Protein AF-A0A7R9DKE4-F1 (afdb_monomer_lite)

Organism: Timema cristinae (NCBI:txid61476)

pLDDT: mean 81.02, std 15.65, range [32.28, 96.5]

Structure (mmCIF, N/CA/C/O backbone):
data_AF-A0A7R9DKE4-F1
#
_entry.id   AF-A0A7R9DKE4-F1
#
loop_
_atom_site.group_PDB
_atom_site.id
_atom_site.type_symbol
_atom_site.label_atom_id
_atom_site.label_alt_id
_atom_site.label_comp_id
_atom_site.label_asym_id
_atom_site.label_entity_id
_atom_site.label_seq_id
_atom_site.pdbx_PDB_ins_code
_atom_site.Cartn_x
_atom_site.Cartn_y
_atom_site.Cartn_z
_atom_site.occupancy
_atom_site.B_iso_or_equiv
_atom_site.auth_seq_id
_atom_site.auth_comp_id
_atom_site.auth_asym_id
_atom_site.auth_atom_id
_atom_site.pdbx_PDB_model_num
ATOM 1 N N . ALA A 1 1 ? -11.559 45.127 4.963 1.00 37.34 1 ALA A N 1
ATOM 2 C CA . ALA A 1 1 ? -12.436 44.258 5.782 1.00 37.34 1 ALA A CA 1
ATOM 3 C C . ALA A 1 1 ? -13.064 43.238 4.840 1.00 37.34 1 ALA A C 1
ATOM 5 O O . ALA A 1 1 ? -13.582 43.665 3.827 1.00 37.34 1 ALA A O 1
ATOM 6 N N . ARG A 1 2 ? -13.005 41.917 4.994 1.00 40.34 2 ARG A N 1
ATOM 7 C CA . ARG A 1 2 ? -12.633 40.996 6.075 1.00 40.34 2 ARG A CA 1
ATOM 8 C C . ARG A 1 2 ? -12.041 39.766 5.368 1.00 40.34 2 ARG A C 1
ATOM 10 O O . ARG A 1 2 ? -12.732 39.165 4.554 1.00 40.34 2 ARG A O 1
ATOM 17 N N . GLY A 1 3 ? -10.788 39.423 5.655 1.00 33.31 3 GLY A N 1
ATOM 18 C CA . GLY A 1 3 ? -10.219 38.123 5.298 1.00 33.31 3 GLY A CA 1
ATOM 19 C C . GLY A 1 3 ? -10.681 37.097 6.327 1.00 33.31 3 GLY A C 1
ATOM 20 O O . GLY A 1 3 ? -10.452 37.289 7.520 1.00 33.31 3 GLY A O 1
ATOM 21 N N . GLY A 1 4 ? -11.393 36.065 5.878 1.00 34.75 4 GLY A N 1
ATOM 22 C CA . GLY A 1 4 ? -11.801 34.939 6.712 1.00 34.75 4 GLY A CA 1
ATOM 23 C C . GLY A 1 4 ? -10.592 34.061 7.001 1.00 34.75 4 GLY A C 1
ATOM 24 O O . GLY A 1 4 ? -10.063 33.424 6.095 1.00 34.75 4 GLY A O 1
ATOM 25 N N . GLY A 1 5 ? -10.138 34.077 8.253 1.00 32.28 5 GLY A N 1
ATOM 26 C CA . GLY A 1 5 ? -9.054 33.231 8.728 1.00 32.28 5 GLY A CA 1
ATOM 27 C C . GLY A 1 5 ? -9.451 31.760 8.668 1.00 32.28 5 GLY A C 1
ATOM 28 O O . GLY A 1 5 ? -10.379 31.335 9.356 1.00 32.28 5 GLY A O 1
ATOM 29 N N . GLY A 1 6 ? -8.726 30.993 7.856 1.00 37.31 6 GLY A N 1
ATOM 30 C CA . GLY A 1 6 ? -8.655 29.546 7.990 1.00 37.31 6 GLY A CA 1
ATOM 31 C C . GLY A 1 6 ? -7.921 29.225 9.285 1.00 37.31 6 GLY A C 1
ATOM 32 O O . GLY A 1 6 ? -6.704 29.379 9.367 1.00 37.31 6 GLY A O 1
ATOM 33 N N . GLY A 1 7 ? -8.676 28.849 10.314 1.00 34.25 7 GLY A N 1
ATOM 34 C CA . GLY A 1 7 ? -8.105 28.263 11.518 1.00 34.25 7 GLY A CA 1
ATOM 35 C C . GLY A 1 7 ? -7.472 26.906 11.186 1.00 34.25 7 GLY A C 1
ATOM 36 O O . GLY A 1 7 ? -8.008 26.182 10.342 1.00 34.25 7 GLY A O 1
ATOM 37 N N . PRO A 1 8 ? -6.338 26.551 11.811 1.00 42.94 8 PRO A N 1
ATOM 38 C CA . PRO A 1 8 ? -5.738 25.235 11.639 1.00 42.94 8 PRO A CA 1
ATOM 39 C C . PRO A 1 8 ? -6.691 24.143 12.162 1.00 42.94 8 PRO A C 1
ATOM 41 O O . PRO A 1 8 ? -7.466 24.403 13.089 1.00 42.94 8 PRO A O 1
ATOM 44 N N . PRO A 1 9 ? -6.657 22.922 11.592 1.00 47.38 9 PRO A N 1
ATOM 45 C CA . PRO A 1 9 ? -7.431 21.801 12.113 1.00 47.38 9 PRO A CA 1
ATOM 46 C C . PRO A 1 9 ? -7.023 21.520 13.570 1.00 47.38 9 PRO A C 1
ATOM 48 O O . PRO A 1 9 ? -5.853 21.701 13.917 1.00 47.38 9 PRO A O 1
ATOM 51 N N . PRO A 1 10 ? -7.958 21.097 14.439 1.00 42.50 10 PRO A N 1
ATOM 52 C CA . PRO A 1 10 ? -7.662 20.852 15.842 1.00 42.50 10 PRO A CA 1
ATOM 53 C C . PRO A 1 10 ? -6.619 19.741 15.975 1.00 42.50 10 PRO A C 1
ATOM 55 O O . PRO A 1 10 ? -6.876 18.566 15.712 1.00 42.50 10 PRO A O 1
ATOM 58 N N . SER A 1 11 ? -5.425 20.142 16.396 1.00 44.56 11 SER A N 1
ATOM 59 C CA . SER A 1 11 ? -4.321 19.269 16.752 1.00 44.56 11 SER A CA 1
ATOM 60 C C . SER A 1 11 ? -4.720 18.331 17.895 1.00 44.56 11 SER A C 1
ATOM 62 O O . SER A 1 11 ? -4.994 18.770 19.009 1.00 44.56 11 SER A O 1
ATOM 64 N N . GLY A 1 12 ? -4.689 17.027 17.624 1.00 40.53 12 GLY A N 1
ATOM 65 C CA . GLY A 1 12 ? -4.145 16.038 18.558 1.00 40.53 12 GLY A CA 1
ATOM 66 C C . GLY A 1 12 ? -4.907 15.740 19.849 1.00 40.53 12 GLY A C 1
ATOM 67 O O . GLY A 1 12 ? -4.266 15.341 20.820 1.00 40.53 12 GLY A O 1
ATOM 68 N N . ASN A 1 13 ? -6.236 15.853 19.893 1.00 40.16 13 ASN A N 1
ATOM 69 C CA . ASN A 1 13 ? -6.973 15.234 20.995 1.00 40.16 13 ASN A CA 1
ATOM 70 C C . ASN A 1 13 ? -7.094 13.732 20.694 1.00 40.16 13 ASN A C 1
ATOM 72 O O . ASN A 1 13 ? -7.906 13.331 19.861 1.00 40.16 13 ASN A O 1
ATOM 76 N N . SER A 1 14 ? -6.246 12.901 21.315 1.00 50.88 14 SER A N 1
ATOM 77 C CA . SER A 1 14 ? -6.412 11.445 21.239 1.00 50.88 14 SER A CA 1
ATOM 78 C C . SER A 1 14 ? -7.850 11.133 21.648 1.00 50.88 14 SER A C 1
ATOM 80 O O . SER A 1 14 ? -8.253 11.557 22.731 1.00 50.88 14 SER A O 1
ATOM 82 N N . PRO A 1 15 ? -8.647 10.430 20.825 1.00 55.78 15 PRO A N 1
ATOM 83 C CA . PRO A 1 15 ? -10.063 10.239 21.123 1.00 55.78 15 PRO A CA 1
ATOM 84 C C . PRO A 1 15 ? -10.235 9.553 22.488 1.00 55.78 15 PRO A C 1
ATOM 86 O O . PRO A 1 15 ? -11.190 9.816 23.207 1.00 55.78 15 PRO A O 1
ATOM 8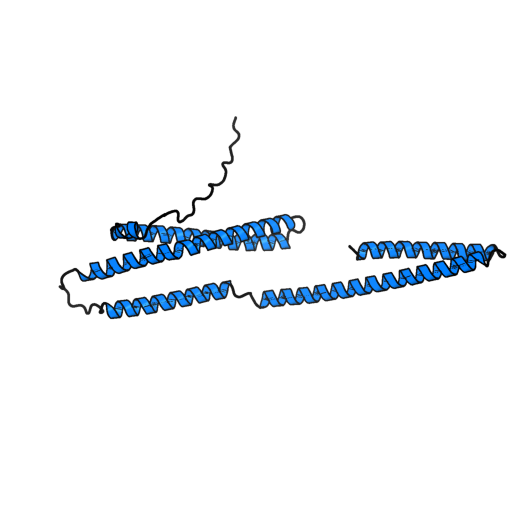9 N N . TRP A 1 16 ? -9.249 8.750 22.893 1.00 59.44 16 TRP A N 1
ATOM 90 C CA . TRP A 1 16 ? -9.162 8.046 24.171 1.00 59.44 16 TRP A CA 1
ATOM 91 C C . TRP A 1 16 ? -8.550 8.863 25.315 1.00 59.44 16 TRP A C 1
ATOM 93 O O . TRP A 1 16 ? -7.986 8.258 26.217 1.00 59.44 16 TRP A O 1
ATOM 103 N N . ASN A 1 17 ? -8.647 10.199 25.317 1.00 54.34 17 ASN A N 1
ATOM 104 C CA . ASN A 1 17 ? -8.129 11.079 26.387 1.00 54.34 17 ASN A CA 1
ATOM 105 C C . ASN A 1 17 ? -8.853 10.932 27.747 1.00 54.34 17 ASN A C 1
ATOM 107 O O . ASN A 1 17 ? -8.931 11.855 28.553 1.00 54.34 17 ASN A O 1
ATOM 111 N N . LEU A 1 18 ? -9.378 9.745 28.015 1.00 59.03 18 LEU A N 1
ATOM 112 C CA . LEU A 1 18 ? -9.679 9.255 29.337 1.00 59.03 18 LEU A CA 1
ATOM 113 C C . LEU A 1 18 ? -8.371 8.655 29.861 1.00 59.03 18 LEU A C 1
ATOM 115 O O . LEU A 1 18 ? -8.109 7.469 29.666 1.00 59.03 18 LEU A O 1
ATOM 119 N N . ASN A 1 19 ? -7.545 9.465 30.526 1.00 56.59 19 ASN 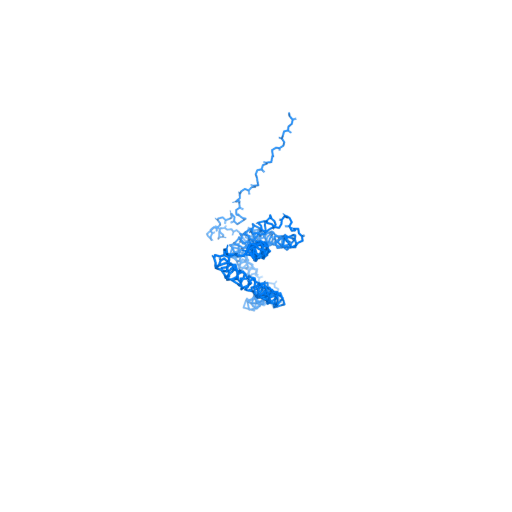A N 1
ATOM 120 C CA . ASN A 1 19 ? -6.485 8.970 31.414 1.00 56.59 19 ASN A CA 1
ATOM 121 C C . ASN A 1 19 ? -7.130 8.305 32.646 1.00 56.59 19 ASN A C 1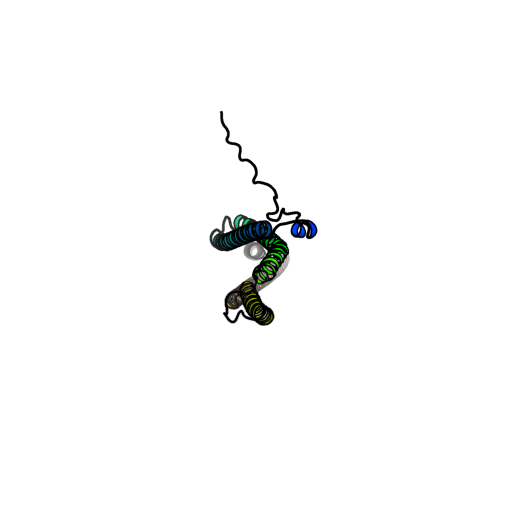
ATOM 123 O O . ASN A 1 19 ? -6.885 8.705 33.775 1.00 56.59 19 ASN A O 1
ATOM 127 N N . MET A 1 20 ? -8.016 7.340 32.407 1.00 62.00 20 MET A N 1
ATOM 128 C CA . MET A 1 20 ? -8.796 6.642 33.412 1.00 62.00 20 MET A CA 1
ATOM 129 C C . MET A 1 20 ? -7.937 5.529 33.986 1.00 62.00 20 MET A C 1
ATOM 131 O O . MET A 1 20 ? -7.593 4.566 33.294 1.00 62.00 20 MET A O 1
ATOM 135 N N . SER A 1 21 ? -7.579 5.668 35.256 1.00 65.44 21 SER A N 1
ATOM 136 C CA . SER A 1 21 ? -6.915 4.595 35.987 1.00 65.44 21 SER A CA 1
ATOM 137 C C . SER A 1 21 ? -7.928 3.509 36.353 1.00 65.44 21 SER A C 1
ATOM 139 O O . SER A 1 21 ? -9.088 3.794 36.649 1.00 65.44 21 SER A O 1
ATOM 141 N N . ALA A 1 22 ? -7.482 2.252 36.427 1.00 63.25 22 ALA A N 1
ATOM 142 C CA . ALA A 1 22 ? -8.300 1.156 36.951 1.00 63.25 22 ALA A CA 1
ATOM 143 C C . ALA A 1 22 ? -8.861 1.462 38.359 1.00 63.25 22 ALA A C 1
ATOM 145 O O . ALA A 1 22 ? -9.935 0.982 38.708 1.00 63.25 22 ALA A O 1
ATOM 146 N N . GLY A 1 23 ? -8.165 2.299 39.142 1.00 66.38 23 GLY A N 1
ATOM 147 C CA . GLY A 1 23 ? -8.631 2.779 40.446 1.00 66.38 23 GLY A CA 1
ATOM 148 C C . GLY A 1 23 ? -9.805 3.765 40.380 1.00 66.38 23 GLY A C 1
ATOM 149 O O . GLY A 1 23 ? -10.673 3.718 41.245 1.00 66.38 23 GLY A O 1
ATOM 150 N N . GLU A 1 24 ? -9.884 4.611 39.350 1.00 77.44 24 GLU A N 1
ATOM 151 C CA . GLU A 1 24 ? -11.014 5.539 39.162 1.00 77.44 24 GLU A CA 1
ATOM 152 C C . GLU A 1 24 ? -12.273 4.789 38.717 1.00 77.44 24 GLU A C 1
ATOM 154 O O . GLU A 1 24 ? -13.370 5.076 39.188 1.00 77.44 24 GLU A O 1
ATOM 159 N N . LEU A 1 25 ? -12.105 3.745 37.899 1.00 77.94 25 LEU A N 1
ATOM 160 C CA . LEU A 1 25 ? -13.199 2.866 37.479 1.00 77.94 25 LEU A CA 1
ATOM 161 C C . LEU A 1 25 ? -13.867 2.129 38.648 1.00 77.94 25 LEU A C 1
ATOM 163 O O . LEU A 1 25 ? -15.065 1.863 38.591 1.00 77.94 25 LEU A O 1
ATOM 167 N N . LEU A 1 26 ? -13.123 1.811 39.712 1.00 72.50 26 LEU A N 1
ATOM 168 C CA . LEU A 1 26 ? -13.669 1.172 40.916 1.00 72.50 26 LEU A CA 1
ATOM 169 C C . LEU A 1 26 ? -14.510 2.127 41.775 1.00 72.50 26 LEU A C 1
ATOM 171 O O . LEU A 1 26 ? -15.363 1.662 42.529 1.00 72.50 26 LEU A O 1
ATOM 175 N N . GLY A 1 27 ? -14.277 3.439 41.669 1.00 76.75 27 GLY A N 1
ATOM 176 C CA . GLY A 1 27 ? -15.053 4.465 42.368 1.00 76.75 27 GLY A CA 1
ATOM 177 C C . GLY A 1 27 ? -16.387 4.799 41.695 1.00 76.75 27 GLY A C 1
ATOM 178 O O . GLY A 1 27 ? -17.233 5.435 42.322 1.00 76.75 27 GLY A O 1
ATOM 179 N N . HIS A 1 28 ? -16.588 4.367 40.447 1.00 83.56 28 HIS A N 1
ATOM 180 C CA . HIS A 1 28 ? -17.799 4.648 39.686 1.00 83.56 28 HIS A CA 1
ATOM 181 C C . HIS A 1 28 ? -18.976 3.755 40.076 1.00 83.56 28 HIS A C 1
ATOM 183 O O . HIS A 1 28 ? -18.845 2.552 40.321 1.00 83.56 28 HIS A O 1
ATOM 189 N N . THR A 1 29 ? -20.172 4.338 40.063 1.00 86.38 29 THR A N 1
ATOM 190 C CA . THR A 1 29 ? -21.409 3.571 40.223 1.00 86.38 29 THR A CA 1
ATOM 191 C C . THR A 1 29 ? -21.687 2.712 38.985 1.00 86.38 29 THR A C 1
ATOM 193 O O . THR A 1 29 ? -21.192 2.967 37.887 1.00 86.38 29 THR A O 1
ATOM 196 N N . HIS A 1 30 ? -22.531 1.685 39.133 1.00 86.50 30 HIS A N 1
ATOM 197 C CA . HIS A 1 30 ? -22.921 0.840 37.999 1.00 86.50 30 HIS A CA 1
ATOM 198 C C . HIS A 1 30 ? -23.545 1.650 36.848 1.00 86.50 30 HIS A C 1
ATOM 200 O O . HIS A 1 30 ? -23.265 1.376 35.685 1.00 86.50 30 HIS A O 1
ATOM 206 N N . GLU A 1 31 ? -24.349 2.665 37.166 1.00 89.50 31 GLU A N 1
ATOM 207 C CA . GLU A 1 31 ? -24.983 3.537 36.172 1.00 89.50 31 GLU A CA 1
ATOM 208 C C . GLU A 1 31 ? -23.952 4.415 35.448 1.00 89.50 31 GLU A C 1
ATOM 210 O O . GLU A 1 31 ? -23.987 4.524 34.222 1.00 89.50 31 GLU A O 1
ATOM 215 N N . GLU A 1 32 ? -22.975 4.964 36.175 1.00 89.88 32 GLU A N 1
ATOM 216 C CA . GLU A 1 32 ? -21.859 5.718 35.590 1.00 89.88 32 GLU A CA 1
ATOM 217 C C . GLU A 1 32 ? -21.009 4.849 34.657 1.00 89.88 32 GLU A C 1
ATOM 219 O O . GLU A 1 32 ? -20.668 5.280 33.555 1.00 89.88 32 GLU A O 1
ATOM 224 N N . LEU A 1 33 ? -20.731 3.598 35.041 1.00 91.06 33 LEU A N 1
ATOM 225 C CA . LEU A 1 33 ? -20.011 2.643 34.195 1.00 91.06 33 LEU A CA 1
ATOM 226 C C . LEU A 1 33 ? -20.790 2.300 32.916 1.00 91.06 33 LEU A C 1
ATOM 228 O O . LEU A 1 33 ? -20.187 2.159 31.851 1.00 91.06 33 LEU A O 1
ATOM 232 N N . VAL A 1 34 ? -22.122 2.201 32.981 1.00 90.75 34 VAL A N 1
ATOM 233 C CA . VAL A 1 34 ? -22.969 1.997 31.792 1.00 90.75 34 VAL A CA 1
ATOM 234 C C . VAL A 1 34 ? -22.897 3.204 30.856 1.00 90.75 34 VAL A C 1
ATOM 236 O O . VAL A 1 34 ? -22.720 3.032 29.648 1.00 90.75 34 VAL A O 1
ATOM 239 N N . LEU A 1 35 ? -22.993 4.426 31.387 1.00 91.50 35 LEU A N 1
ATOM 240 C CA . LEU A 1 35 ? -22.871 5.649 30.587 1.00 91.50 35 LEU A CA 1
ATOM 241 C C . LEU A 1 35 ? -21.481 5.769 29.950 1.00 91.50 35 LEU A C 1
ATOM 243 O O . LEU A 1 35 ? -21.371 6.076 28.758 1.00 91.50 35 LEU A O 1
ATOM 247 N N . LEU A 1 36 ? -20.432 5.447 30.708 1.00 89.69 36 LEU A N 1
ATOM 248 C CA . LEU A 1 36 ? -19.063 5.393 30.212 1.00 89.69 36 LEU A CA 1
ATOM 249 C C . LEU A 1 36 ? -18.919 4.360 29.086 1.00 89.69 36 LEU A C 1
ATOM 251 O O . LEU A 1 36 ? -18.355 4.668 28.037 1.00 89.69 36 LEU A O 1
ATOM 255 N N . LEU A 1 37 ? -19.486 3.160 29.245 1.00 91.50 37 LEU A N 1
ATOM 256 C CA . LEU A 1 37 ? -19.479 2.124 28.211 1.00 91.50 37 LEU A CA 1
ATOM 257 C C . LEU A 1 37 ? -20.179 2.586 26.926 1.00 91.50 37 LEU A C 1
ATOM 259 O O . LEU A 1 37 ? -19.677 2.344 25.827 1.00 91.50 37 LEU A O 1
ATOM 263 N N . ILE A 1 38 ? -21.321 3.269 27.044 1.00 91.75 38 ILE A N 1
ATOM 264 C CA . ILE A 1 38 ? -22.034 3.845 25.896 1.00 91.75 38 ILE A CA 1
ATOM 265 C C . ILE A 1 38 ? -21.148 4.870 25.182 1.00 91.75 38 ILE A C 1
ATOM 267 O O . ILE A 1 38 ? -21.034 4.839 23.953 1.00 91.75 38 ILE A O 1
ATOM 271 N N . GLN A 1 39 ? -20.492 5.756 25.934 1.00 90.62 39 GLN A N 1
ATOM 272 C CA . GLN A 1 39 ? -19.593 6.761 25.375 1.00 90.62 39 GLN A CA 1
ATOM 273 C C . GLN A 1 39 ? -18.399 6.123 24.657 1.00 90.62 39 GLN A C 1
ATOM 275 O O . GLN A 1 39 ? -18.124 6.478 23.509 1.00 90.62 39 GLN A O 1
ATOM 280 N N . LEU A 1 40 ? -17.750 5.138 25.279 1.00 89.88 40 LEU A N 1
ATOM 281 C CA . LEU A 1 40 ? -16.627 4.401 24.699 1.00 89.88 40 LEU A CA 1
ATOM 282 C C . LEU A 1 40 ? -17.029 3.656 23.419 1.00 89.88 40 LEU A C 1
ATOM 284 O O . LEU A 1 40 ? -16.315 3.716 22.419 1.00 89.88 40 LEU A O 1
ATOM 288 N N . ARG A 1 41 ? -18.201 3.006 23.398 1.00 91.25 41 ARG A N 1
ATOM 289 C CA . ARG A 1 41 ? -18.725 2.336 22.195 1.00 91.25 41 ARG A CA 1
ATOM 290 C C . ARG A 1 41 ? -19.044 3.327 21.078 1.00 91.25 41 ARG A C 1
ATOM 292 O O . ARG A 1 41 ? -18.715 3.064 19.924 1.00 91.25 41 ARG A O 1
ATOM 299 N N . ARG A 1 42 ? -19.639 4.482 21.401 1.00 90.50 42 ARG A N 1
ATOM 300 C CA . ARG A 1 42 ? -19.912 5.545 20.419 1.00 90.50 42 ARG A CA 1
ATOM 301 C C . ARG A 1 42 ? -18.621 6.079 19.807 1.00 90.50 42 ARG A C 1
ATOM 303 O O . ARG A 1 42 ? -18.551 6.286 18.599 1.00 90.50 42 ARG A O 1
ATOM 310 N N . GLN A 1 43 ? -17.602 6.275 20.632 1.00 88.62 43 GLN A N 1
ATOM 311 C CA . GLN A 1 43 ? -16.295 6.732 20.190 1.00 88.62 43 GLN A CA 1
ATOM 312 C C . GLN A 1 43 ? -15.586 5.681 19.324 1.00 88.62 43 GLN A C 1
ATOM 314 O O . GLN A 1 43 ? -15.089 6.017 18.253 1.00 88.62 43 GLN A O 1
ATOM 319 N N . SER A 1 44 ? -15.610 4.411 19.737 1.00 89.81 44 SER A N 1
ATOM 320 C CA . SER A 1 44 ? -15.098 3.276 18.959 1.00 89.81 44 SER A CA 1
ATOM 321 C C . SER A 1 44 ? -15.743 3.212 17.569 1.00 89.81 44 SER A C 1
ATOM 323 O O . SER A 1 44 ? -15.038 3.168 16.564 1.00 89.81 44 SER A O 1
ATOM 325 N N . ALA A 1 45 ? -17.074 3.331 17.497 1.00 90.06 45 ALA A N 1
ATOM 326 C CA . ALA A 1 45 ? -17.803 3.385 16.232 1.00 90.06 45 ALA A CA 1
ATOM 327 C C . ALA A 1 45 ? -17.438 4.618 15.384 1.00 90.06 45 ALA A C 1
ATOM 329 O O . ALA A 1 45 ? -17.409 4.531 14.159 1.00 90.06 45 ALA A O 1
ATOM 330 N N . GLY A 1 46 ? -17.152 5.761 16.016 1.00 91.88 46 GLY A N 1
ATOM 331 C CA . GLY A 1 46 ? -16.661 6.958 15.331 1.00 91.88 46 GLY A CA 1
ATOM 332 C C . GLY A 1 46 ? -15.313 6.729 14.644 1.00 91.88 46 GLY A C 1
ATOM 333 O O . GLY A 1 46 ? -15.160 7.086 13.479 1.00 91.88 46 GLY A O 1
ATOM 334 N N . VAL A 1 47 ? -14.371 6.075 15.332 1.00 90.44 47 VAL A N 1
ATOM 335 C CA . VAL A 1 47 ? -13.061 5.721 14.759 1.00 90.44 47 VAL A CA 1
ATOM 336 C C . VAL A 1 47 ? -13.216 4.707 13.620 1.00 90.44 47 VAL A C 1
ATOM 338 O O . VAL A 1 47 ? -12.632 4.913 12.561 1.00 90.44 47 VAL A O 1
ATOM 341 N N . CYS A 1 48 ? -14.061 3.677 13.771 1.00 90.44 48 CYS A N 1
ATOM 342 C CA . CYS A 1 48 ? -14.339 2.726 12.684 1.00 90.44 48 CYS A CA 1
ATOM 343 C C . CYS A 1 48 ? -14.872 3.420 11.426 1.00 90.44 48 CYS A C 1
ATOM 345 O O . CYS A 1 48 ? -14.387 3.154 10.331 1.00 90.44 48 CYS A O 1
ATOM 347 N N . LYS A 1 49 ? -15.825 4.348 11.574 1.00 92.88 49 LYS A N 1
ATOM 348 C CA . LYS A 1 49 ? -16.357 5.117 10.439 1.00 92.88 49 LYS A CA 1
ATOM 349 C C . LYS A 1 49 ? -15.280 5.960 9.759 1.00 92.88 49 LYS A C 1
ATOM 351 O O . LYS A 1 49 ? -15.245 6.025 8.536 1.00 92.88 49 LYS A O 1
ATOM 356 N N . ALA A 1 50 ? -14.393 6.589 10.532 1.00 92.81 50 ALA A N 1
ATOM 357 C CA . ALA A 1 50 ? -13.274 7.346 9.974 1.00 92.81 50 ALA A CA 1
ATOM 358 C C . ALA A 1 50 ? -12.303 6.441 9.192 1.00 92.81 50 ALA A C 1
ATOM 360 O O . ALA A 1 50 ? -11.866 6.813 8.106 1.00 92.81 50 ALA A O 1
ATOM 361 N N . MET A 1 51 ? -12.020 5.234 9.697 1.00 92.19 51 MET A N 1
ATOM 362 C CA . MET A 1 51 ? -11.218 4.236 8.978 1.00 92.19 51 MET A CA 1
ATOM 363 C C . MET A 1 51 ? -11.890 3.804 7.669 1.00 92.19 51 MET A C 1
ATOM 365 O O . MET A 1 51 ? -11.238 3.776 6.630 1.00 92.19 51 MET A O 1
ATOM 369 N N . GLU A 1 52 ? -13.194 3.512 7.692 1.00 90.94 52 GLU A N 1
ATOM 370 C CA . GLU A 1 52 ? -13.970 3.163 6.492 1.00 90.94 52 GLU A CA 1
ATOM 371 C C . GLU A 1 52 ? -13.922 4.278 5.439 1.00 90.94 52 GLU A C 1
ATOM 373 O O . GLU A 1 52 ? -13.658 4.007 4.269 1.00 90.94 52 GLU A O 1
ATOM 378 N N . MET A 1 53 ? -14.101 5.537 5.852 1.00 92.69 53 MET A N 1
ATOM 379 C CA . MET A 1 53 ? -13.963 6.692 4.959 1.00 92.69 53 MET A CA 1
ATOM 380 C C . MET A 1 53 ? -12.553 6.794 4.370 1.00 92.69 53 MET A C 1
ATOM 382 O O . MET A 1 53 ? -12.406 7.016 3.171 1.00 92.69 53 MET A O 1
ATOM 386 N N . CYS A 1 54 ? -11.520 6.575 5.186 1.00 94.19 54 CYS A N 1
ATOM 387 C CA . CYS A 1 54 ? -10.134 6.607 4.732 1.00 94.19 54 CYS A CA 1
ATOM 388 C C . CYS A 1 54 ? -9.841 5.505 3.698 1.00 94.19 54 CYS A C 1
ATOM 390 O O . CYS A 1 54 ? -9.206 5.779 2.682 1.00 94.19 54 CYS A O 1
ATOM 392 N N . HIS A 1 55 ? -10.364 4.288 3.885 1.00 91.50 55 HIS A N 1
ATOM 393 C CA . HIS A 1 55 ? -10.257 3.222 2.883 1.00 91.50 55 HIS A CA 1
ATOM 394 C C . HIS A 1 55 ? -10.896 3.616 1.545 1.00 91.50 55 HIS A C 1
ATOM 396 O O . HIS A 1 55 ? -10.265 3.460 0.499 1.00 91.50 55 HIS A O 1
ATOM 402 N N . VAL A 1 56 ? -12.108 4.183 1.572 1.00 92.62 56 VAL A N 1
ATOM 403 C CA . VAL A 1 56 ? -12.794 4.657 0.358 1.00 92.62 56 VAL A CA 1
ATOM 404 C C . VAL A 1 56 ? -11.988 5.761 -0.337 1.00 92.62 56 VAL A C 1
ATOM 406 O O . VAL A 1 56 ? -11.855 5.761 -1.562 1.00 92.62 56 VAL A O 1
ATOM 409 N N . GLU A 1 57 ? -11.400 6.688 0.422 1.00 93.06 57 GLU A N 1
ATOM 410 C CA . GLU A 1 57 ? -10.543 7.741 -0.129 1.00 93.06 57 GLU A CA 1
ATOM 411 C C . GLU A 1 57 ? -9.246 7.193 -0.741 1.00 93.06 57 GLU A C 1
ATOM 413 O O . GLU A 1 57 ? -8.832 7.668 -1.802 1.00 93.06 57 GLU A O 1
ATOM 418 N N . ILE A 1 58 ? -8.623 6.183 -0.124 1.00 92.25 58 ILE A N 1
ATOM 419 C CA . ILE A 1 58 ? -7.440 5.498 -0.668 1.00 92.25 58 ILE A CA 1
ATOM 420 C C . ILE A 1 58 ? -7.779 4.843 -2.007 1.00 92.25 58 ILE A C 1
ATOM 422 O O . ILE A 1 58 ? -7.035 5.019 -2.972 1.00 92.25 58 ILE A O 1
ATOM 426 N N . GLU A 1 59 ? -8.902 4.129 -2.094 1.00 90.12 59 GLU A N 1
ATOM 427 C CA . GLU A 1 59 ? -9.348 3.507 -3.344 1.00 90.12 59 GLU A CA 1
ATOM 428 C C . GLU A 1 59 ? -9.620 4.548 -4.435 1.00 90.12 59 GLU A C 1
ATOM 430 O O . GLU A 1 59 ? -9.214 4.371 -5.586 1.00 90.12 59 GLU A O 1
ATOM 435 N N . ALA A 1 60 ? -10.265 5.663 -4.084 1.00 90.25 60 ALA A N 1
ATOM 436 C CA . ALA A 1 60 ? -10.516 6.752 -5.020 1.00 90.25 60 ALA A CA 1
ATOM 437 C C . ALA A 1 60 ? -9.208 7.394 -5.517 1.00 90.25 60 ALA A C 1
ATOM 439 O O . ALA A 1 60 ? -9.052 7.613 -6.719 1.00 90.25 60 ALA A O 1
ATOM 440 N N . GLN A 1 61 ? -8.247 7.663 -4.625 1.00 90.50 61 GLN A N 1
ATOM 441 C CA . GLN A 1 61 ? -6.944 8.221 -5.007 1.00 90.50 61 GLN A CA 1
ATOM 442 C C . GLN A 1 61 ? -6.102 7.241 -5.829 1.00 90.50 61 GLN A C 1
ATOM 444 O O . GLN A 1 61 ? -5.422 7.672 -6.756 1.00 90.50 61 GLN A O 1
ATOM 449 N N . ALA A 1 62 ? -6.174 5.936 -5.550 1.00 88.88 62 ALA A N 1
ATOM 450 C CA . ALA A 1 62 ? -5.502 4.916 -6.351 1.00 88.88 62 ALA A CA 1
ATOM 451 C C . ALA A 1 62 ? -6.008 4.924 -7.802 1.00 88.88 62 ALA A C 1
ATOM 453 O O . ALA A 1 62 ? -5.206 4.987 -8.731 1.00 88.88 62 ALA A O 1
ATOM 454 N N . ARG A 1 63 ? -7.335 4.974 -7.997 1.00 89.81 63 ARG A N 1
ATOM 455 C CA . ARG A 1 63 ? -7.948 5.084 -9.333 1.00 89.81 63 ARG A CA 1
ATOM 456 C C . ARG A 1 63 ? -7.558 6.385 -10.042 1.00 89.81 63 ARG A C 1
ATOM 458 O O . ARG A 1 63 ? -7.293 6.375 -11.240 1.00 89.81 63 ARG A O 1
ATOM 465 N N . LEU A 1 64 ? -7.494 7.505 -9.317 1.00 88.75 64 LEU A N 1
ATOM 466 C CA . LEU A 1 64 ? -7.052 8.785 -9.885 1.00 88.75 64 LEU A CA 1
ATOM 467 C C . LEU A 1 64 ? -5.574 8.762 -10.297 1.00 88.75 64 LEU A C 1
ATOM 469 O O . LEU A 1 64 ? -5.245 9.287 -11.354 1.00 88.75 64 LEU A O 1
ATOM 473 N N . ALA A 1 65 ? -4.694 8.113 -9.530 1.00 88.12 65 ALA A N 1
ATOM 474 C CA . ALA A 1 65 ? -3.280 7.973 -9.888 1.00 88.12 65 ALA A CA 1
ATOM 475 C C . ALA A 1 65 ? -3.061 7.163 -11.182 1.00 88.12 65 ALA A C 1
ATOM 477 O O . ALA A 1 65 ? -2.056 7.356 -11.871 1.00 88.12 65 ALA A O 1
ATOM 478 N N . GLU A 1 66 ? -3.982 6.255 -11.513 1.00 85.00 66 GLU A N 1
ATOM 479 C CA . GLU A 1 66 ? -3.959 5.476 -12.756 1.00 85.00 66 GLU A CA 1
ATOM 480 C C . GLU A 1 66 ? -4.490 6.274 -13.955 1.00 85.00 66 GLU A C 1
ATOM 482 O O . GLU A 1 66 ? -3.922 6.190 -15.044 1.00 85.00 66 GLU A O 1
ATOM 487 N N . LEU A 1 67 ? -5.553 7.062 -13.756 1.00 86.56 67 LEU A N 1
ATOM 488 C CA . LEU A 1 67 ? -6.250 7.788 -14.824 1.00 86.56 67 LEU A CA 1
ATOM 489 C C . LEU A 1 67 ? -5.641 9.167 -15.132 1.00 86.56 67 LEU A C 1
ATOM 491 O O . LEU A 1 67 ? -5.599 9.568 -16.294 1.00 86.56 67 LEU A O 1
ATOM 495 N N . ASP A 1 68 ? -5.164 9.897 -14.121 1.00 83.75 68 ASP A N 1
ATOM 496 C CA . ASP A 1 68 ? -4.644 11.263 -14.254 1.00 83.75 68 ASP A CA 1
ATOM 497 C C . ASP A 1 68 ? -3.108 11.264 -14.320 1.00 83.75 68 ASP A C 1
ATOM 499 O O . ASP A 1 68 ? -2.397 11.547 -13.352 1.00 83.75 68 ASP A O 1
ATOM 503 N N . THR A 1 69 ? -2.573 10.916 -15.495 1.00 77.56 69 THR A N 1
ATOM 504 C CA . THR A 1 69 ? -1.123 10.856 -15.750 1.00 77.56 69 THR A CA 1
ATOM 505 C C . THR A 1 69 ? -0.365 12.154 -15.414 1.00 77.56 69 THR A C 1
ATOM 507 O O . THR A 1 69 ? 0.702 12.044 -14.805 1.00 77.56 69 THR A O 1
ATOM 510 N N . PRO A 1 70 ? -0.853 13.374 -15.738 1.00 80.94 70 PRO A N 1
ATOM 511 C CA . PRO A 1 70 ? -0.119 14.600 -15.417 1.00 80.94 70 PRO A CA 1
ATOM 512 C C . PRO A 1 70 ? -0.075 14.928 -13.916 1.00 80.94 70 PRO A C 1
ATOM 514 O O . PRO A 1 70 ? 0.880 15.571 -13.486 1.00 80.94 70 PRO A O 1
ATOM 517 N N . ARG A 1 71 ? -1.045 14.476 -13.105 1.00 87.00 71 ARG A N 1
ATOM 518 C CA . ARG A 1 71 ? -1.055 14.677 -11.638 1.00 87.00 71 ARG A CA 1
ATOM 519 C C . ARG A 1 71 ? -0.721 13.425 -10.833 1.00 87.00 71 ARG A C 1
ATOM 521 O O . ARG A 1 71 ? -0.811 13.426 -9.606 1.00 87.00 71 ARG A O 1
ATOM 528 N N . ARG A 1 72 ? -0.282 12.354 -11.494 1.00 87.38 72 ARG A N 1
ATOM 529 C CA . ARG A 1 72 ? -0.003 11.052 -10.873 1.00 87.38 72 ARG A CA 1
ATOM 530 C C . ARG A 1 72 ? 0.898 11.145 -9.643 1.00 87.38 72 ARG A C 1
ATOM 532 O O . ARG A 1 72 ? 0.636 10.468 -8.654 1.00 87.38 72 ARG A O 1
ATOM 539 N N . LEU A 1 73 ? 1.934 11.984 -9.684 1.00 88.44 73 LEU A N 1
ATOM 540 C CA . LEU A 1 73 ? 2.851 12.166 -8.555 1.00 88.44 73 LEU A CA 1
ATOM 541 C C . LEU A 1 73 ? 2.135 12.741 -7.317 1.00 88.44 73 LEU A C 1
ATOM 543 O O . LEU A 1 73 ? 2.348 12.261 -6.207 1.00 88.44 73 LEU A O 1
ATOM 547 N N . GLU A 1 74 ? 1.248 13.722 -7.508 1.00 90.94 74 GLU A N 1
ATOM 548 C CA . GLU A 1 74 ? 0.453 14.328 -6.429 1.00 90.94 74 GLU A CA 1
ATOM 549 C C . GLU A 1 74 ? -0.531 13.314 -5.831 1.00 90.94 74 GLU A C 1
ATOM 551 O O . GLU A 1 74 ? -0.663 13.216 -4.609 1.00 90.94 74 GLU A O 1
ATOM 556 N N . HIS A 1 75 ? -1.182 12.512 -6.682 1.00 90.69 75 HIS A N 1
ATOM 557 C CA . HIS A 1 75 ? -2.080 11.445 -6.237 1.00 90.69 75 HIS A CA 1
ATOM 558 C C . HIS A 1 75 ? -1.344 10.369 -5.434 1.00 90.69 75 HIS A C 1
ATOM 560 O O . HIS A 1 75 ? -1.849 9.934 -4.401 1.00 90.69 75 HIS A O 1
ATOM 566 N N . LEU A 1 76 ? -0.139 9.975 -5.859 1.00 89.31 76 LEU A N 1
ATOM 567 C CA . LEU A 1 76 ? 0.695 9.022 -5.123 1.00 89.31 76 LEU A CA 1
ATOM 568 C C . LEU A 1 76 ? 1.123 9.573 -3.758 1.00 89.31 76 LEU A C 1
ATOM 570 O O . LEU A 1 76 ? 0.997 8.861 -2.764 1.00 89.31 76 LEU A O 1
ATOM 574 N N . GLN A 1 77 ? 1.538 10.842 -3.685 1.00 93.06 77 GLN A N 1
ATOM 575 C CA . GLN A 1 77 ? 1.890 11.480 -2.413 1.00 93.06 77 GLN A CA 1
ATOM 576 C C . GLN A 1 77 ? 0.694 11.513 -1.452 1.00 93.06 77 GLN A C 1
ATOM 578 O O . GLN A 1 77 ? 0.805 11.119 -0.292 1.00 93.06 77 GLN A O 1
ATOM 583 N N . LYS A 1 78 ? -0.481 11.913 -1.949 1.00 93.56 78 LYS A N 1
ATOM 584 C CA . LYS A 1 78 ? -1.712 11.934 -1.153 1.00 93.56 78 LYS A CA 1
ATOM 585 C C . LYS A 1 78 ? -2.122 10.536 -0.685 1.00 93.56 78 LYS A C 1
ATOM 587 O O . LYS A 1 78 ? -2.640 10.383 0.418 1.00 93.56 78 LYS A O 1
ATOM 592 N N . LEU A 1 79 ? -1.881 9.512 -1.499 1.00 92.56 79 LEU A N 1
ATOM 593 C CA . LEU A 1 79 ? -2.144 8.117 -1.153 1.00 92.56 79 LEU A CA 1
ATOM 594 C C . LEU A 1 79 ? -1.236 7.648 -0.003 1.00 92.56 79 LEU A C 1
ATOM 596 O O . LEU A 1 79 ? -1.709 6.963 0.903 1.00 92.56 79 LEU A O 1
ATOM 600 N N . GLU A 1 80 ? 0.039 8.043 0.013 1.00 93.38 80 GLU A N 1
ATOM 601 C CA . GLU A 1 80 ? 0.931 7.780 1.151 1.00 93.38 80 GLU A CA 1
ATOM 602 C C . GLU A 1 80 ? 0.455 8.462 2.436 1.00 93.38 80 GLU A C 1
ATOM 604 O O . GLU A 1 80 ? 0.465 7.838 3.500 1.00 93.38 80 GLU A O 1
ATOM 609 N N . ASP A 1 81 ? 0.006 9.713 2.347 1.00 95.06 81 ASP A N 1
ATOM 610 C CA . ASP A 1 81 ? -0.498 10.456 3.504 1.00 95.06 81 ASP A CA 1
ATOM 611 C C . ASP A 1 81 ? -1.784 9.829 4.058 1.00 95.06 81 ASP A C 1
ATOM 613 O O . ASP A 1 81 ? -1.915 9.654 5.271 1.00 95.06 81 ASP A O 1
ATOM 617 N N . LEU A 1 82 ? -2.695 9.396 3.180 1.00 94.25 82 LEU A N 1
ATOM 618 C CA . LEU A 1 82 ? -3.896 8.657 3.574 1.00 94.25 82 LEU A CA 1
ATOM 619 C C . LEU A 1 82 ? -3.554 7.317 4.238 1.00 94.25 82 LEU A C 1
ATOM 621 O O . LEU A 1 82 ? -4.144 6.976 5.258 1.00 94.25 82 LEU A O 1
ATOM 625 N N . LYS A 1 83 ? -2.565 6.575 3.724 1.00 93.50 83 LYS A N 1
ATOM 626 C CA . LYS A 1 83 ? -2.099 5.328 4.356 1.00 93.50 83 LYS A CA 1
ATOM 627 C C . LYS A 1 83 ? -1.527 5.564 5.752 1.00 93.50 83 LYS A C 1
ATOM 629 O O . LYS A 1 83 ? -1.815 4.791 6.661 1.00 93.50 83 LYS A O 1
ATOM 634 N N . LYS A 1 84 ? -0.737 6.627 5.940 1.00 94.56 84 LYS A N 1
ATOM 635 C CA . LYS A 1 84 ? -0.235 7.013 7.270 1.00 94.56 84 LYS A CA 1
ATOM 636 C C . LYS A 1 84 ? -1.391 7.359 8.208 1.00 94.56 84 LYS A C 1
ATOM 638 O O . LYS A 1 84 ? -1.423 6.874 9.333 1.00 94.56 84 LYS A O 1
ATOM 643 N N . HIS A 1 85 ? -2.365 8.130 7.726 1.00 94.94 85 HIS A N 1
ATOM 644 C CA . HIS A 1 85 ? -3.540 8.489 8.514 1.00 94.94 85 HIS A CA 1
ATOM 645 C C . HIS A 1 85 ? -4.375 7.265 8.921 1.00 94.94 85 HIS A C 1
ATOM 647 O O . HIS A 1 85 ? -4.802 7.171 10.072 1.00 94.94 85 HIS A O 1
ATOM 653 N N . LEU A 1 86 ? -4.559 6.300 8.014 1.00 94.38 86 LEU A N 1
ATOM 654 C CA . LEU A 1 86 ? -5.235 5.037 8.308 1.00 94.38 86 LEU A CA 1
ATOM 655 C C . LEU A 1 86 ? -4.519 4.259 9.421 1.00 94.38 86 LEU A C 1
ATOM 657 O O . LEU A 1 86 ? -5.166 3.846 10.380 1.00 94.38 86 LEU A O 1
ATOM 661 N N . LEU A 1 87 ? -3.191 4.126 9.335 1.00 93.31 87 LEU A N 1
ATOM 662 C CA . LEU A 1 87 ? -2.381 3.464 10.365 1.00 93.31 87 LEU A CA 1
ATOM 663 C C . LEU A 1 87 ? -2.520 4.144 11.736 1.00 93.31 87 LEU A C 1
ATOM 665 O O . LEU A 1 87 ? -2.585 3.477 12.772 1.00 93.31 87 LEU A O 1
ATOM 669 N N . ASP A 1 88 ? -2.590 5.476 11.763 1.00 92.88 88 ASP A N 1
ATOM 670 C CA . ASP A 1 88 ? -2.812 6.221 13.001 1.00 92.88 88 ASP A CA 1
ATOM 671 C C . ASP A 1 88 ? -4.206 5.957 13.588 1.00 92.88 88 ASP A C 1
ATOM 673 O O . ASP A 1 88 ? -4.333 5.771 14.804 1.00 92.88 88 ASP A O 1
ATOM 677 N N . LEU A 1 89 ? -5.246 5.902 12.748 1.00 91.94 89 LEU A N 1
ATOM 678 C CA . LEU A 1 89 ? -6.609 5.561 13.167 1.00 91.94 89 LEU A CA 1
ATOM 679 C C . LEU A 1 89 ? -6.702 4.123 13.694 1.00 91.94 89 LEU A C 1
ATOM 681 O O . LEU A 1 89 ? -7.298 3.906 14.749 1.00 91.94 89 LEU A O 1
ATOM 685 N N . GLU A 1 90 ? -6.064 3.158 13.030 1.00 91.62 90 GLU A N 1
ATOM 686 C CA . GLU A 1 90 ? -5.973 1.762 13.480 1.00 91.62 90 GLU A CA 1
ATOM 687 C C . GLU A 1 90 ? -5.296 1.668 14.847 1.00 91.62 90 GLU A C 1
ATOM 689 O O . GLU A 1 90 ? -5.829 1.077 15.788 1.00 91.62 90 GLU A O 1
ATOM 694 N N . LYS A 1 91 ? -4.153 2.340 15.012 1.00 90.69 91 LYS A N 1
ATOM 695 C CA . LYS A 1 91 ? -3.439 2.388 16.291 1.00 90.69 91 LYS A CA 1
ATOM 696 C C . LYS A 1 91 ? -4.290 3.008 17.394 1.00 90.69 91 LYS A C 1
ATOM 698 O O . LYS A 1 91 ? -4.227 2.568 18.543 1.00 90.69 91 LYS A O 1
ATOM 703 N N . GLN A 1 92 ? -5.065 4.046 17.080 1.00 87.69 92 GLN A N 1
ATOM 704 C CA . GLN A 1 92 ? -6.017 4.615 18.028 1.00 87.69 92 GLN A CA 1
ATOM 705 C C . GLN A 1 92 ? -7.111 3.603 18.364 1.00 87.69 92 GLN A C 1
ATOM 707 O O . GLN A 1 92 ? -7.392 3.410 19.542 1.00 87.69 92 GLN A O 1
ATOM 712 N N . TYR A 1 93 ? -7.708 2.939 17.379 1.00 90.12 93 TYR A N 1
ATOM 713 C CA . TYR A 1 93 ? -8.749 1.939 17.601 1.00 90.12 93 TYR A CA 1
ATOM 714 C C . TYR A 1 93 ? -8.275 0.800 18.518 1.00 90.12 93 TYR A C 1
ATOM 716 O O . TYR A 1 93 ? -8.941 0.499 19.512 1.00 90.12 93 TYR A O 1
ATOM 724 N N . GLU A 1 94 ? -7.085 0.247 18.266 1.00 89.94 94 GLU A N 1
ATOM 725 C CA . GLU A 1 94 ? -6.498 -0.821 19.086 1.00 89.94 94 GLU A CA 1
ATOM 726 C C . GLU A 1 94 ? -6.242 -0.385 20.531 1.00 89.94 94 GLU A C 1
ATOM 728 O O . GLU A 1 94 ? -6.540 -1.129 21.465 1.00 89.94 94 GLU A O 1
ATOM 733 N N . LYS A 1 95 ? -5.767 0.849 20.748 1.00 86.94 95 LYS A N 1
ATOM 734 C CA . LYS A 1 95 ? -5.576 1.400 22.103 1.00 86.94 95 LYS A CA 1
ATOM 735 C C . LYS A 1 95 ? -6.877 1.492 22.902 1.00 86.94 95 LYS A C 1
ATOM 737 O O . LYS A 1 95 ? -6.838 1.421 24.127 1.00 86.94 95 LYS A O 1
ATOM 742 N N . GLY A 1 96 ? -8.014 1.662 22.231 1.00 85.88 96 GLY A N 1
ATOM 743 C CA . GLY A 1 96 ? -9.319 1.776 22.876 1.00 85.88 96 GLY A CA 1
ATOM 744 C C . GLY A 1 96 ? -9.949 0.452 23.294 1.00 85.88 96 GLY A C 1
ATOM 745 O O . GLY A 1 96 ? -10.709 0.419 24.266 1.00 85.88 96 GLY A O 1
ATOM 746 N N . LYS A 1 97 ? -9.635 -0.648 22.595 1.00 89.38 97 LYS A N 1
ATOM 747 C CA . LYS A 1 97 ? -10.247 -1.965 22.849 1.00 89.38 97 LYS A CA 1
ATOM 748 C C . LYS A 1 97 ? -10.102 -2.436 24.305 1.00 89.38 97 LYS A C 1
ATOM 750 O O . LYS A 1 97 ? -11.117 -2.850 24.868 1.00 89.38 97 LYS A O 1
ATOM 755 N N . PRO A 1 98 ? -8.920 -2.357 24.957 1.00 88.81 98 PRO A N 1
ATOM 756 C CA . PRO A 1 98 ? -8.767 -2.809 26.338 1.00 88.81 98 PRO A CA 1
ATOM 757 C C . PRO A 1 98 ? -9.674 -2.056 27.313 1.00 88.81 98 PRO A C 1
ATOM 759 O O . PRO A 1 98 ? -10.268 -2.675 28.191 1.00 88.81 98 PRO A O 1
ATOM 762 N N . LEU A 1 99 ? -9.827 -0.740 27.132 1.00 89.12 99 LEU A N 1
ATOM 763 C CA . LEU A 1 99 ? -10.653 0.093 28.004 1.00 89.12 99 LEU A CA 1
ATOM 764 C C . LEU A 1 99 ? -12.144 -0.222 27.837 1.00 89.12 99 LEU A C 1
ATOM 766 O O . LEU A 1 99 ? -12.847 -0.402 28.828 1.00 89.12 99 LEU A O 1
ATOM 770 N N . VAL A 1 100 ? -12.616 -0.353 26.591 1.00 89.75 100 VAL A N 1
ATOM 771 C CA . VAL A 1 100 ? -13.997 -0.774 26.297 1.00 89.75 100 VAL A CA 1
ATOM 772 C C . VAL A 1 100 ? -14.282 -2.134 26.939 1.00 89.75 100 VAL A C 1
ATOM 774 O O . VAL A 1 100 ? -15.300 -2.288 27.609 1.00 89.75 100 VAL A O 1
ATOM 777 N N . ASN A 1 101 ? -13.373 -3.100 26.774 1.00 90.06 101 ASN A N 1
ATOM 778 C CA . ASN A 1 101 ? -13.525 -4.452 27.312 1.00 90.06 101 ASN A CA 1
ATOM 779 C C . ASN A 1 101 ? -13.519 -4.474 28.845 1.00 90.06 101 ASN A C 1
ATOM 781 O O . ASN A 1 101 ? -14.310 -5.194 29.451 1.00 90.06 101 ASN A O 1
ATOM 785 N N . LEU A 1 102 ? -12.652 -3.683 29.483 1.00 89.94 102 LEU A N 1
ATOM 786 C CA . LEU A 1 102 ? -12.592 -3.581 30.939 1.00 89.94 102 LEU A CA 1
ATOM 787 C C . LEU A 1 102 ? -13.911 -3.049 31.507 1.00 89.94 102 LEU A C 1
ATOM 789 O O . LEU A 1 102 ? -14.506 -3.687 32.374 1.00 89.94 102 LEU A O 1
ATOM 793 N N . VAL A 1 103 ? -14.396 -1.920 30.985 1.00 90.44 103 VAL A N 1
ATOM 794 C CA . VAL A 1 103 ? -15.651 -1.306 31.441 1.00 90.44 103 VAL A CA 1
ATOM 795 C C . VAL A 1 103 ? -16.841 -2.232 31.158 1.00 90.44 103 VAL A C 1
ATOM 797 O O . VAL A 1 103 ? -17.702 -2.400 32.018 1.00 90.44 103 VAL A O 1
ATOM 800 N N . ASP A 1 104 ? -16.865 -2.909 30.005 1.00 91.00 104 ASP A N 1
ATOM 801 C CA . ASP A 1 104 ? -17.888 -3.909 29.665 1.00 91.00 104 ASP A CA 1
ATOM 802 C C . ASP A 1 104 ? -17.930 -5.061 30.682 1.00 91.00 104 ASP A C 1
ATOM 804 O O . ASP A 1 104 ? -19.004 -5.436 31.159 1.00 91.00 104 ASP A O 1
ATOM 808 N N . ASN A 1 105 ? -16.764 -5.576 31.082 1.00 90.50 105 ASN A N 1
ATOM 809 C CA . ASN A 1 105 ? -16.658 -6.612 32.108 1.00 90.50 105 ASN A CA 1
ATOM 810 C C . ASN A 1 105 ? -17.139 -6.115 33.479 1.00 90.50 105 ASN A C 1
ATOM 812 O O . ASN A 1 105 ? -17.875 -6.829 34.162 1.00 90.50 105 ASN A O 1
ATOM 816 N N . MET A 1 106 ? -16.796 -4.885 33.872 1.00 88.62 106 MET A N 1
ATOM 817 C CA . MET A 1 106 ? -17.250 -4.297 35.140 1.00 88.62 106 MET A CA 1
ATOM 818 C C . MET A 1 106 ? -18.773 -4.093 35.173 1.00 88.62 106 MET A C 1
ATOM 820 O O . MET A 1 106 ? -19.421 -4.408 36.174 1.00 88.62 106 MET A O 1
ATOM 824 N N . VAL A 1 107 ? -19.373 -3.653 34.064 1.00 88.31 107 VAL A N 1
ATOM 825 C CA . VAL A 1 107 ? -20.833 -3.533 33.919 1.00 88.31 107 VAL A CA 1
ATOM 826 C C . VAL A 1 107 ? -21.511 -4.907 33.994 1.00 88.31 107 VAL A C 1
ATOM 828 O O . VAL A 1 107 ? -22.516 -5.067 34.695 1.00 88.31 107 VAL A O 1
ATOM 831 N N . LYS A 1 108 ? -20.958 -5.928 33.326 1.00 88.31 108 LYS A N 1
ATOM 832 C CA . LYS A 1 108 ? -21.478 -7.305 33.389 1.00 88.31 108 LYS A CA 1
ATOM 833 C C . LYS A 1 108 ? -21.452 -7.858 34.811 1.00 88.31 108 LYS A C 1
ATOM 835 O O . LYS A 1 108 ? -22.465 -8.386 35.262 1.00 88.31 108 LYS A O 1
ATOM 840 N N . LEU A 1 109 ? -20.342 -7.695 35.534 1.00 84.94 109 LEU A N 1
ATOM 841 C CA . LEU A 1 109 ? -20.234 -8.122 36.933 1.00 84.94 109 LEU A CA 1
ATOM 842 C C . LEU A 1 109 ? -21.265 -7.397 37.808 1.00 84.94 109 LEU A C 1
ATOM 844 O O . LEU A 1 109 ? -22.011 -8.052 38.534 1.00 84.94 109 LEU A O 1
ATOM 848 N N . GLY A 1 110 ? -21.402 -6.074 37.671 1.00 82.88 110 GLY A N 1
ATOM 849 C CA . GLY A 1 110 ? -22.432 -5.310 38.385 1.00 82.88 110 GLY A CA 1
ATOM 850 C C . GLY A 1 110 ? -23.855 -5.831 38.136 1.00 82.88 110 GLY A C 1
ATOM 851 O O . GLY A 1 110 ? -24.640 -5.952 39.076 1.00 82.88 110 GLY A O 1
ATOM 852 N N . SER A 1 111 ? -24.160 -6.228 36.897 1.00 82.81 111 SER A N 1
ATOM 853 C CA . SER A 1 111 ? -25.460 -6.804 36.521 1.00 82.81 111 SER A CA 1
ATOM 854 C C . SER A 1 111 ? -25.682 -8.200 37.116 1.00 82.81 111 SER A C 1
ATOM 856 O O . SER A 1 111 ? -26.781 -8.507 37.578 1.00 82.81 111 SER A O 1
ATOM 858 N N . LEU A 1 112 ? -24.642 -9.042 37.136 1.00 76.19 112 LEU A N 1
ATOM 859 C CA . LEU A 1 112 ? -24.698 -10.406 37.673 1.00 76.19 112 LEU A CA 1
ATOM 860 C C . LEU A 1 112 ? -24.938 -10.422 39.188 1.00 76.19 112 LEU A C 1
ATOM 862 O O . LEU A 1 112 ? -25.767 -11.195 39.664 1.00 76.19 112 LEU A O 1
ATOM 866 N N . TYR A 1 113 ? -24.258 -9.552 39.940 1.00 74.44 113 TYR A N 1
ATOM 867 C CA . TYR A 1 113 ? -24.374 -9.516 41.401 1.00 74.44 113 TYR A CA 1
ATOM 868 C C . TYR A 1 113 ? -25.596 -8.730 41.892 1.00 74.44 113 TYR A C 1
ATOM 870 O O . TYR A 1 113 ? -26.224 -9.132 42.869 1.00 74.44 113 TYR A O 1
ATOM 878 N N . ARG A 1 114 ? -25.999 -7.651 41.205 1.00 65.38 114 ARG A N 1
ATOM 879 C CA . ARG A 1 114 ? -27.216 -6.897 41.560 1.00 65.38 114 ARG A CA 1
ATOM 880 C C . ARG A 1 114 ? -28.496 -7.647 41.174 1.00 65.38 114 ARG A C 1
ATOM 882 O O . ARG A 1 114 ? -29.477 -7.583 41.908 1.00 65.38 114 ARG A O 1
ATOM 889 N N . GLY A 1 115 ? -28.481 -8.396 40.069 1.00 54.88 115 GLY A N 1
ATOM 890 C CA . GLY A 1 115 ? -29.616 -9.213 39.623 1.00 54.88 115 GLY A CA 1
ATOM 891 C C . GLY A 1 115 ? -29.900 -10.449 40.489 1.00 54.88 115 GLY A C 1
ATOM 892 O O . GLY A 1 115 ? -30.978 -11.022 40.375 1.00 54.88 115 GLY A O 1
ATOM 893 N N . GLY A 1 116 ? -28.965 -10.856 41.357 1.00 51.84 116 GLY A N 1
ATOM 894 C CA . GLY A 1 116 ? -29.132 -11.970 42.302 1.00 51.84 116 GLY A CA 1
ATOM 895 C C . GLY A 1 116 ? -29.551 -11.563 43.722 1.00 51.84 116 GLY A C 1
ATOM 896 O O . GLY A 1 116 ? -29.711 -12.435 44.568 1.00 51.84 116 GLY A O 1
ATOM 897 N N . GLY A 1 117 ? -29.701 -10.261 43.998 1.00 46.16 117 GLY A N 1
ATOM 898 C CA . GLY A 1 117 ? -29.953 -9.724 45.343 1.00 46.16 117 GLY A CA 1
ATOM 899 C C . GLY A 1 117 ? -31.418 -9.426 45.687 1.00 46.16 117 GLY A C 1
ATOM 900 O O . GLY A 1 117 ? -31.691 -9.005 46.808 1.00 46.16 117 GLY A O 1
ATOM 901 N N . ALA A 1 118 ? -32.365 -9.619 44.764 1.00 46.47 118 ALA A N 1
ATOM 902 C CA . ALA A 1 118 ? -33.786 -9.568 45.107 1.00 46.47 118 ALA A CA 1
ATOM 903 C C . ALA A 1 118 ? -34.182 -10.907 45.760 1.00 46.47 118 ALA A C 1
ATOM 905 O O . ALA A 1 118 ? -33.908 -11.956 45.169 1.00 46.47 118 ALA A O 1
ATOM 906 N N . PRO A 1 119 ? -34.790 -10.912 46.963 1.00 44.50 119 PRO A N 1
ATOM 907 C CA . PRO A 1 119 ? -35.178 -12.152 47.617 1.00 44.50 119 PRO A CA 1
ATOM 908 C C . PRO A 1 119 ? -36.145 -12.914 46.709 1.00 44.50 119 PRO A C 1
ATOM 910 O O . PRO A 1 119 ? -37.112 -12.345 46.203 1.00 44.50 119 PRO A O 1
ATOM 913 N N . LEU A 1 120 ? -35.839 -14.196 46.497 1.00 46.12 120 LEU A N 1
ATOM 914 C CA . LEU A 1 120 ? -36.642 -15.165 45.759 1.00 46.12 120 LEU A CA 1
ATOM 915 C C . LEU A 1 120 ? -38.127 -15.064 46.147 1.00 46.12 120 LEU A C 1
ATOM 917 O O . LEU A 1 120 ? -38.563 -15.625 47.147 1.00 46.12 120 LEU A O 1
ATOM 921 N N . GLN A 1 121 ? -38.910 -14.398 45.308 1.00 49.53 121 GLN A N 1
ATOM 922 C CA . GLN A 1 121 ? -40.349 -14.596 45.180 1.00 49.53 121 GLN A CA 1
ATOM 923 C C . GLN A 1 121 ? -40.684 -14.544 43.693 1.00 49.53 121 GLN A C 1
ATOM 925 O O . GLN A 1 121 ? -41.155 -13.530 43.200 1.00 49.53 121 GLN A O 1
ATOM 930 N N . SER A 1 122 ? -40.367 -15.609 42.956 1.00 41.53 122 SER A N 1
ATOM 931 C CA . SER A 1 122 ? -41.173 -16.078 41.819 1.00 41.53 122 SER A CA 1
ATOM 932 C C . SER A 1 122 ? -40.522 -17.329 41.223 1.00 41.53 122 SER A C 1
ATOM 934 O O . SER A 1 122 ? -39.357 -17.303 40.828 1.00 41.53 122 SER A O 1
ATOM 936 N N . GLY A 1 123 ? -41.269 -18.433 41.200 1.00 42.91 123 GLY A N 1
ATOM 937 C CA . GLY A 1 123 ? -40.839 -19.766 40.772 1.00 42.91 123 GLY A CA 1
ATOM 938 C C . GLY A 1 123 ? -40.679 -19.933 39.260 1.00 42.91 123 GLY A C 1
ATOM 939 O O . GLY A 1 123 ? -41.394 -20.723 38.653 1.00 42.91 123 GLY A O 1
ATOM 940 N N . GLY A 1 124 ? -39.730 -19.220 38.661 1.00 48.72 124 GLY A N 1
ATOM 941 C CA . GLY A 1 124 ? -39.170 -19.574 37.356 1.00 48.72 124 GLY A CA 1
ATOM 942 C C . GLY A 1 124 ? -37.805 -20.229 37.540 1.00 48.72 124 GLY A C 1
ATOM 943 O O . GLY A 1 124 ? -37.026 -19.769 38.373 1.00 48.72 124 GLY A O 1
ATOM 944 N N . GLU A 1 125 ? -37.504 -21.284 36.782 1.00 50.53 125 GLU A N 1
ATOM 945 C CA . GLU A 1 125 ? -36.160 -21.863 36.671 1.00 50.53 125 GLU A CA 1
ATOM 946 C C . GLU A 1 125 ? -35.192 -20.789 36.158 1.00 50.53 125 GLU A C 1
ATOM 948 O O . GLU A 1 125 ? -35.014 -20.590 34.958 1.00 50.53 125 GLU A O 1
ATOM 953 N N . VAL A 1 126 ? -34.611 -20.013 37.074 1.00 57.53 126 VAL A N 1
ATOM 954 C CA . VAL A 1 126 ? -33.571 -19.046 36.743 1.00 57.53 126 VAL A CA 1
ATOM 955 C C . VAL A 1 126 ? -32.320 -19.862 36.429 1.00 57.53 126 VAL A C 1
ATOM 957 O O . VAL A 1 126 ? -31.830 -20.546 37.333 1.00 57.53 126 VAL A O 1
ATOM 960 N N . PRO A 1 127 ? -31.774 -19.790 35.199 1.00 60.84 127 PRO A N 1
ATOM 961 C CA . PRO A 1 127 ? -30.573 -20.525 34.839 1.00 60.84 127 PRO A CA 1
ATOM 962 C C . PRO A 1 127 ? -29.473 -20.266 35.860 1.00 60.84 127 PRO A C 1
ATOM 964 O O . PRO A 1 127 ? -29.235 -19.114 36.277 1.00 60.84 127 PRO A O 1
ATOM 967 N N . SER A 1 128 ? -28.807 -21.345 36.265 1.00 75.19 128 SER A N 1
ATOM 968 C CA . SER A 1 128 ? -27.709 -21.274 37.222 1.00 75.19 128 SER A CA 1
ATOM 969 C C . SER A 1 128 ? -26.694 -20.234 36.742 1.00 75.19 128 SER A C 1
ATOM 971 O O . SER A 1 128 ? -26.473 -20.059 35.540 1.00 75.19 128 SER A O 1
ATOM 973 N N . VAL A 1 129 ? -26.059 -19.510 37.668 1.00 70.06 129 VAL A N 1
ATOM 974 C CA . VAL A 1 129 ? -24.981 -18.557 37.334 1.00 70.06 129 VAL A CA 1
ATOM 975 C C . VAL A 1 129 ? -23.931 -19.226 36.434 1.00 70.06 129 VAL A C 1
ATOM 977 O O . VAL A 1 129 ? -23.415 -18.596 35.514 1.00 70.06 129 VAL A O 1
ATOM 980 N N . ARG A 1 130 ? -23.702 -20.530 36.632 1.00 75.62 130 ARG A N 1
ATOM 981 C CA . ARG A 1 130 ? -22.835 -21.366 35.800 1.00 75.62 130 ARG A CA 1
ATOM 982 C C . ARG A 1 130 ? -23.289 -21.455 34.338 1.00 75.62 130 ARG A C 1
ATOM 984 O O . ARG A 1 130 ? -22.488 -21.205 33.448 1.00 75.62 130 ARG A O 1
ATOM 991 N N . GLU A 1 131 ? -24.558 -21.756 34.080 1.00 78.31 131 GLU A N 1
ATOM 992 C CA . GLU A 1 131 ? -25.094 -21.891 32.714 1.00 78.31 131 GLU A CA 1
ATOM 993 C C . GLU A 1 131 ? -25.044 -20.558 31.957 1.00 78.31 131 GLU A C 1
ATOM 995 O O . GLU A 1 131 ? -24.718 -20.512 30.770 1.00 78.31 131 GLU A O 1
ATOM 1000 N N . ARG A 1 132 ? -25.295 -19.443 32.660 1.00 78.56 132 ARG A N 1
ATOM 1001 C CA . ARG A 1 132 ? -25.157 -18.094 32.090 1.00 78.56 132 ARG A CA 1
ATOM 1002 C C . ARG A 1 132 ? -23.716 -17.774 31.697 1.00 78.56 132 ARG A C 1
ATOM 1004 O O . ARG A 1 132 ? -23.512 -17.157 30.652 1.00 78.56 132 ARG A O 1
ATOM 1011 N N . LEU A 1 133 ? -22.736 -18.193 32.499 1.00 76.88 133 LEU A N 1
ATOM 1012 C CA . LEU A 1 133 ? -21.314 -18.025 32.184 1.00 76.88 133 LEU A CA 1
ATOM 1013 C C . LEU A 1 133 ? -20.900 -18.873 30.976 1.00 76.88 133 LEU A C 1
ATOM 1015 O O . LEU A 1 133 ? -20.281 -18.341 30.057 1.00 76.88 133 LEU A O 1
ATOM 1019 N N . GLU A 1 134 ? -21.304 -20.145 30.929 1.00 84.50 134 GLU A N 1
ATOM 1020 C CA . GLU A 1 134 ? -21.007 -21.051 29.809 1.00 84.50 134 GLU A CA 1
ATOM 1021 C C . GLU A 1 134 ? -21.616 -20.546 28.488 1.00 84.50 134 GLU A C 1
ATOM 1023 O O . GLU A 1 134 ? -20.968 -20.575 27.439 1.00 84.50 134 GLU A O 1
ATOM 1028 N N . PHE A 1 135 ? -22.844 -20.016 28.524 1.00 83.00 135 PHE A N 1
ATOM 1029 C CA . PHE A 1 135 ? -23.461 -19.383 27.358 1.00 83.00 135 PHE A CA 1
ATOM 1030 C C . PHE A 1 135 ? -22.718 -18.109 26.924 1.00 83.00 135 PHE A C 1
ATOM 1032 O O . PHE A 1 135 ? -22.470 -17.921 25.732 1.00 83.00 135 PHE A O 1
ATOM 1039 N N . ASN A 1 136 ? -22.331 -17.239 27.868 1.00 83.44 136 ASN A N 1
ATOM 1040 C CA . ASN A 1 136 ? -21.596 -16.011 27.545 1.00 83.44 136 ASN A CA 1
ATOM 1041 C C . ASN A 1 136 ? -20.240 -16.322 26.906 1.00 83.44 136 ASN A C 1
ATOM 1043 O O . ASN A 1 136 ? -19.887 -15.700 25.905 1.00 83.44 136 ASN A O 1
ATOM 1047 N N . GLN A 1 137 ? -19.537 -17.323 27.441 1.00 84.44 137 GLN A N 1
ATOM 1048 C CA . GLN A 1 137 ? -18.276 -17.809 26.898 1.00 84.44 137 GLN A CA 1
ATOM 1049 C C . GLN A 1 137 ? -18.442 -18.268 25.447 1.00 84.44 137 GLN A C 1
ATOM 1051 O O . GLN A 1 137 ? -17.754 -17.750 24.571 1.00 84.44 137 GLN A O 1
ATOM 1056 N N . LYS A 1 138 ? -19.407 -19.154 25.161 1.00 88.12 138 LYS A N 1
ATOM 1057 C CA . LYS A 1 138 ? -19.657 -19.641 23.791 1.00 88.12 138 LYS A CA 1
ATOM 1058 C C . LYS A 1 138 ? -19.972 -18.508 22.815 1.00 88.12 138 LYS A C 1
ATOM 1060 O O . LYS A 1 138 ? -19.468 -18.488 21.694 1.00 88.12 138 LYS A O 1
ATOM 1065 N N . VAL A 1 139 ? -20.799 -17.546 23.228 1.00 86.38 139 VAL A N 1
ATOM 1066 C CA . VAL A 1 139 ? -21.139 -16.384 22.392 1.00 86.38 139 VAL A CA 1
ATOM 1067 C C . VAL A 1 139 ? -19.918 -15.490 22.162 1.00 86.38 139 VAL A C 1
ATOM 1069 O O . VAL A 1 139 ? -19.735 -14.973 21.060 1.00 86.38 139 VAL A O 1
ATOM 1072 N N . GLN A 1 140 ? -19.077 -15.295 23.177 1.00 85.19 140 GLN A N 1
ATOM 1073 C CA . GLN A 1 140 ? -17.854 -14.505 23.061 1.00 85.19 140 GLN A CA 1
ATOM 1074 C C . GLN A 1 140 ? -16.825 -15.180 22.146 1.00 85.19 140 GLN A C 1
ATOM 1076 O O . GLN A 1 140 ? -16.266 -14.505 21.283 1.00 85.19 140 GLN A O 1
ATOM 1081 N N . GLU A 1 141 ? -16.632 -16.493 22.271 1.00 86.94 141 GLU A N 1
ATOM 1082 C CA . GLU A 1 141 ? -15.772 -17.294 21.391 1.00 86.94 141 GLU A CA 1
ATOM 1083 C C . GLU A 1 141 ? -16.228 -17.193 19.930 1.00 86.94 141 GLU A C 1
ATOM 1085 O O . GLU A 1 141 ? -15.427 -16.882 19.051 1.00 86.94 141 GLU A O 1
ATOM 1090 N N . GLN A 1 142 ? -17.530 -17.347 19.662 1.00 89.94 142 GLN A N 1
ATOM 1091 C CA . GLN A 1 142 ? -18.074 -17.187 18.308 1.00 89.94 142 GLN A CA 1
ATOM 1092 C C . GLN A 1 142 ? -17.834 -15.787 17.733 1.00 89.94 142 GLN A C 1
ATOM 1094 O O . GLN A 1 142 ? -17.524 -15.651 16.548 1.00 89.94 142 GLN A O 1
ATOM 1099 N N . ARG A 1 143 ? -17.969 -14.735 18.551 1.00 86.12 143 ARG A N 1
ATOM 1100 C CA . ARG A 1 143 ? -17.696 -13.356 18.116 1.00 86.12 143 ARG A CA 1
ATOM 1101 C C . ARG A 1 143 ? -16.224 -13.145 17.794 1.00 86.12 143 ARG A C 1
ATOM 1103 O O . ARG A 1 143 ? -15.935 -12.510 16.784 1.00 86.12 143 ARG A O 1
ATOM 1110 N N . LEU A 1 144 ? -15.325 -13.675 18.623 1.00 85.56 144 LEU A N 1
ATOM 1111 C CA . LEU A 1 144 ? -13.886 -13.572 18.403 1.00 85.56 144 LEU A CA 1
ATOM 1112 C C . LEU A 1 144 ? -13.495 -14.253 17.088 1.00 85.56 144 LEU A C 1
ATOM 1114 O O . LEU A 1 144 ? -12.890 -13.610 16.239 1.00 85.56 144 LEU A O 1
ATOM 1118 N N . LEU A 1 145 ? -13.959 -15.486 16.868 1.00 88.56 145 LEU A N 1
ATOM 1119 C CA . LEU A 1 145 ? -13.721 -16.225 15.624 1.00 88.56 145 LEU A CA 1
ATOM 1120 C C . LEU A 1 145 ? -14.275 -15.493 14.393 1.00 88.56 145 LEU A C 1
ATOM 1122 O O . LEU A 1 145 ? -13.639 -15.454 13.342 1.00 88.56 145 LEU A O 1
ATOM 1126 N N . ALA A 1 146 ? -15.463 -14.891 14.503 1.00 87.50 146 ALA A N 1
ATOM 1127 C CA . ALA A 1 146 ? -16.046 -14.114 13.412 1.00 87.50 146 ALA A CA 1
ATOM 1128 C C . ALA A 1 146 ? -15.246 -12.838 13.107 1.00 87.50 146 ALA A C 1
ATOM 1130 O O . ALA A 1 146 ? -15.188 -12.420 11.950 1.00 87.50 146 ALA A O 1
ATOM 1131 N N . GLN A 1 147 ? -14.653 -12.212 14.124 1.00 83.94 147 GLN A N 1
ATOM 1132 C CA . GLN A 1 147 ? -13.803 -11.040 13.954 1.00 83.94 147 GLN A CA 1
ATOM 1133 C C . GLN A 1 147 ? -12.446 -11.412 13.354 1.00 83.94 147 GLN A C 1
ATOM 1135 O O . GLN A 1 147 ? -12.072 -10.824 12.345 1.00 83.94 147 GLN A O 1
ATOM 1140 N N . GLU A 1 148 ? -11.781 -12.446 13.872 1.00 83.44 148 GLU A N 1
ATOM 1141 C CA . GLU A 1 148 ? -10.543 -12.979 13.289 1.00 83.44 148 GLU A CA 1
ATOM 1142 C C . GLU A 1 148 ? -10.731 -13.355 11.820 1.00 83.44 148 GLU A C 1
ATOM 1144 O O . GLU A 1 148 ? -9.892 -13.029 10.988 1.00 83.44 148 GLU A O 1
ATOM 1149 N N . LYS A 1 149 ? -11.864 -13.979 11.472 1.00 84.50 149 LYS A N 1
ATOM 1150 C CA . LYS A 1 149 ? -12.176 -14.306 10.080 1.00 84.50 149 LYS A CA 1
ATOM 1151 C C . LYS A 1 149 ? -12.298 -13.059 9.201 1.00 84.50 149 LYS A C 1
ATOM 1153 O O . LYS A 1 149 ? -11.773 -13.044 8.097 1.00 84.50 149 LYS A O 1
ATOM 1158 N N . ARG A 1 150 ? -12.948 -11.998 9.689 1.00 80.94 150 ARG A N 1
ATOM 1159 C CA . ARG A 1 150 ? -13.054 -10.722 8.956 1.00 80.94 150 ARG A CA 1
ATOM 1160 C C . ARG A 1 150 ? -11.697 -10.047 8.779 1.00 80.94 150 ARG A C 1
ATOM 1162 O O . ARG A 1 150 ? -11.442 -9.490 7.716 1.00 80.94 150 ARG A O 1
ATOM 1169 N N . ASP A 1 151 ? -10.858 -10.079 9.806 1.00 79.25 151 ASP A N 1
ATOM 1170 C CA . ASP A 1 151 ? -9.518 -9.493 9.762 1.00 79.25 151 ASP A CA 1
ATOM 1171 C C . ASP A 1 151 ? -8.613 -10.296 8.814 1.00 79.25 151 ASP A C 1
ATOM 1173 O O . ASP A 1 151 ? -7.883 -9.717 8.010 1.00 79.25 151 ASP A O 1
ATOM 1177 N N . TRP A 1 152 ? -8.741 -11.626 8.822 1.00 80.25 152 TRP A N 1
ATOM 1178 C CA . TRP A 1 152 ? -8.097 -12.514 7.859 1.00 80.25 152 TRP A CA 1
ATOM 1179 C C . TRP A 1 152 ? -8.525 -12.211 6.422 1.00 80.25 152 TRP A C 1
ATOM 1181 O O . TRP A 1 152 ? -7.668 -12.038 5.560 1.00 80.25 152 TRP A O 1
ATOM 1191 N N . ASP A 1 153 ? -9.828 -12.073 6.166 1.00 80.06 153 ASP A N 1
ATOM 1192 C CA . ASP A 1 153 ? -10.357 -11.759 4.835 1.00 80.06 153 ASP A CA 1
ATOM 1193 C C . ASP A 1 153 ? -9.895 -10.372 4.337 1.00 80.06 153 ASP A C 1
ATOM 1195 O O . ASP A 1 153 ? -9.702 -10.184 3.140 1.00 80.06 153 ASP A O 1
ATOM 1199 N N . ARG A 1 154 ? -9.676 -9.400 5.239 1.00 73.69 154 ARG A N 1
ATOM 1200 C CA . ARG A 1 154 ? -9.125 -8.071 4.896 1.00 73.69 154 ARG A CA 1
ATOM 1201 C C . ARG A 1 154 ? -7.637 -8.101 4.561 1.00 73.69 154 ARG A C 1
ATOM 1203 O O . ARG A 1 154 ? -7.193 -7.348 3.699 1.00 73.69 154 ARG A O 1
ATOM 1210 N N . LEU A 1 155 ? -6.863 -8.900 5.292 1.00 69.81 155 LEU A N 1
ATOM 1211 C CA . LEU A 1 155 ? -5.409 -8.982 5.135 1.00 69.81 155 LEU A CA 1
ATOM 1212 C C . LEU A 1 155 ? -4.992 -9.956 4.036 1.00 69.81 155 LEU A C 1
ATOM 1214 O O . LEU A 1 155 ? -3.881 -9.838 3.519 1.00 69.81 155 LEU A O 1
ATOM 1218 N N . SER A 1 156 ? -5.849 -10.920 3.695 1.00 67.94 156 SER A N 1
ATOM 1219 C CA . SER A 1 156 ? -5.573 -11.886 2.640 1.00 67.94 156 SER A CA 1
ATOM 1220 C C . SER A 1 156 ? -5.471 -11.151 1.299 1.00 67.94 156 SER A C 1
ATOM 1222 O O . SER A 1 156 ? -6.454 -10.563 0.844 1.00 67.94 156 SER A O 1
ATOM 1224 N N . PRO A 1 157 ? -4.290 -11.125 0.659 1.00 68.62 157 PRO A N 1
ATOM 1225 C CA . PRO A 1 157 ? -4.150 -10.485 -0.636 1.00 68.62 157 PRO A CA 1
ATOM 1226 C C . PRO A 1 157 ? -4.993 -11.239 -1.667 1.00 68.62 157 PRO A C 1
ATOM 1228 O O . PRO A 1 157 ? -4.899 -12.462 -1.777 1.00 68.62 157 PRO A O 1
ATOM 1231 N N . ASP A 1 158 ? -5.793 -10.505 -2.443 1.00 76.81 158 ASP A N 1
ATOM 1232 C CA . ASP A 1 158 ? -6.581 -11.072 -3.537 1.00 76.81 158 ASP A CA 1
ATOM 1233 C C . ASP A 1 158 ? -5.643 -11.778 -4.530 1.00 76.81 158 ASP A C 1
ATOM 1235 O O . ASP A 1 158 ? -4.839 -11.149 -5.231 1.00 76.81 158 ASP A O 1
ATOM 1239 N N . GLN A 1 159 ? -5.729 -13.109 -4.562 1.00 73.75 159 GLN A N 1
ATOM 1240 C CA . GLN A 1 159 ? -4.884 -13.967 -5.386 1.00 73.75 159 GLN A CA 1
ATOM 1241 C C . GLN A 1 159 ? -4.975 -13.584 -6.871 1.00 73.75 159 GLN A C 1
ATOM 1243 O O . GLN A 1 159 ? -3.973 -13.673 -7.585 1.00 73.75 159 GLN A O 1
ATOM 1248 N N . GLY A 1 160 ? -6.133 -13.084 -7.323 1.00 82.44 160 GLY A N 1
ATOM 1249 C CA . GLY A 1 160 ? -6.330 -12.606 -8.691 1.00 82.44 160 GLY A CA 1
ATOM 1250 C C . GLY A 1 160 ? -5.534 -11.336 -8.997 1.00 82.44 160 GLY A C 1
ATOM 1251 O O . GLY A 1 160 ? -4.880 -11.251 -10.037 1.00 82.44 160 GLY A O 1
ATOM 1252 N N . GLN A 1 161 ? -5.509 -10.371 -8.073 1.00 80.94 161 GLN A N 1
ATOM 1253 C CA . GLN A 1 161 ? -4.719 -9.143 -8.227 1.00 80.94 161 GLN A CA 1
ATOM 1254 C C . GLN A 1 161 ? -3.219 -9.429 -8.225 1.00 80.94 161 GLN A C 1
ATOM 1256 O O . GLN A 1 161 ? -2.476 -8.849 -9.020 1.00 80.94 161 GLN A O 1
ATOM 1261 N N . LEU A 1 162 ? -2.764 -10.338 -7.359 1.00 84.69 162 LEU A N 1
ATOM 1262 C CA . LEU A 1 162 ? -1.362 -10.742 -7.325 1.00 84.69 162 LEU A CA 1
ATOM 1263 C C . LEU A 1 162 ? -0.959 -11.412 -8.647 1.00 84.69 162 LEU A C 1
ATOM 1265 O O . LEU A 1 162 ? 0.067 -11.063 -9.228 1.00 84.69 162 LEU A O 1
ATOM 1269 N N . GLN A 1 163 ? -1.797 -12.318 -9.161 1.00 86.44 163 GLN A N 1
ATOM 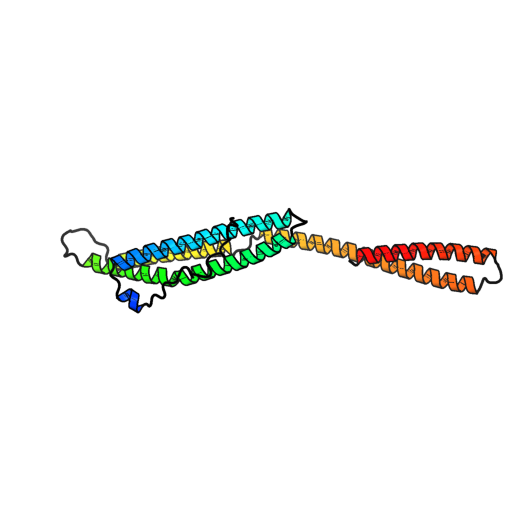1270 C CA . GLN A 1 163 ? -1.563 -12.998 -10.433 1.00 86.44 163 GLN A CA 1
ATOM 1271 C C . GLN A 1 163 ? -1.547 -12.022 -11.620 1.00 86.44 163 GLN A C 1
ATOM 1273 O O . GLN A 1 163 ? -0.674 -12.134 -12.479 1.00 86.44 163 GLN A O 1
ATOM 1278 N N . ALA A 1 164 ? -2.443 -11.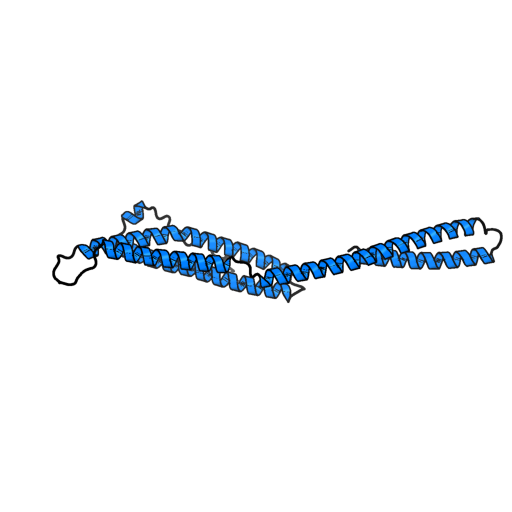031 -11.646 1.00 87.44 164 ALA A N 1
ATOM 1279 C CA . ALA A 1 164 ? -2.450 -9.984 -12.669 1.00 87.44 164 ALA A CA 1
ATOM 1280 C C . ALA A 1 164 ? -1.163 -9.141 -12.641 1.00 87.44 164 ALA A C 1
ATOM 1282 O O . ALA A 1 164 ? -0.561 -8.890 -13.685 1.00 87.44 164 ALA A O 1
ATOM 1283 N N . LYS A 1 165 ? -0.682 -8.761 -11.448 1.00 89.94 165 LYS A N 1
ATOM 1284 C CA . LYS A 1 165 ? 0.596 -8.042 -11.307 1.00 89.94 165 LYS A CA 1
ATOM 1285 C C . LYS A 1 165 ? 1.790 -8.880 -11.755 1.00 89.94 165 LYS A C 1
ATOM 1287 O O . LYS A 1 165 ? 2.685 -8.350 -12.405 1.00 89.94 165 LYS A O 1
ATOM 1292 N N . VAL A 1 166 ? 1.796 -10.178 -11.450 1.00 94.69 166 VAL A N 1
ATOM 1293 C CA . VAL A 1 166 ? 2.834 -11.108 -11.922 1.00 94.69 166 VAL A CA 1
ATOM 1294 C C . VAL A 1 166 ? 2.835 -11.199 -13.451 1.00 94.69 166 VAL A C 1
ATOM 1296 O O . VAL A 1 166 ? 3.898 -11.158 -14.062 1.00 94.69 166 VAL A O 1
ATOM 1299 N N . GLN A 1 167 ? 1.665 -11.268 -14.088 1.00 92.62 167 GLN A N 1
ATOM 1300 C CA . GLN A 1 167 ? 1.569 -11.274 -15.552 1.00 92.62 167 GLN A CA 1
ATOM 1301 C C . GLN A 1 167 ? 2.086 -9.974 -16.179 1.00 92.62 167 GLN A C 1
ATOM 1303 O O . GLN A 1 167 ? 2.801 -10.027 -17.179 1.00 92.62 167 GLN A O 1
ATOM 1308 N N . GLU A 1 168 ? 1.780 -8.819 -15.584 1.00 92.75 168 GLU A N 1
ATOM 1309 C CA . GLU A 1 168 ? 2.297 -7.537 -16.074 1.00 92.75 168 GLU A CA 1
ATOM 1310 C C . GLU A 1 168 ? 3.821 -7.438 -15.921 1.00 92.75 168 GLU A C 1
ATOM 1312 O O . GLU A 1 168 ? 4.487 -6.953 -16.832 1.00 92.75 168 GLU A O 1
ATOM 1317 N N . LEU A 1 169 ? 4.396 -7.967 -14.834 1.00 95.69 169 LEU A N 1
ATOM 1318 C CA . LEU A 1 169 ? 5.854 -8.055 -14.683 1.00 95.69 169 LEU A CA 1
ATOM 1319 C C . LEU A 1 169 ? 6.485 -8.895 -15.797 1.00 95.69 169 LEU A C 1
ATOM 1321 O O . LEU A 1 169 ? 7.419 -8.429 -16.439 1.00 95.69 169 LEU A O 1
ATOM 1325 N N . TYR A 1 170 ? 5.926 -10.067 -16.110 1.00 96.50 170 TYR A N 1
ATOM 1326 C CA . TYR A 1 170 ? 6.413 -10.872 -17.235 1.00 96.50 170 TYR A CA 1
ATOM 1327 C C . TYR A 1 170 ? 6.310 -10.142 -18.581 1.00 96.50 170 TYR A C 1
ATOM 1329 O O . TYR A 1 170 ? 7.183 -10.291 -19.438 1.00 96.50 170 TYR A O 1
ATOM 1337 N N . ARG A 1 171 ? 5.255 -9.344 -18.787 1.00 96.44 171 ARG A N 1
ATOM 1338 C CA . ARG A 1 171 ? 5.098 -8.523 -19.995 1.00 96.44 171 ARG A CA 1
ATOM 1339 C C . ARG A 1 171 ? 6.183 -7.449 -20.082 1.00 96.44 171 ARG A C 1
ATOM 1341 O O . ARG A 1 171 ? 6.759 -7.259 -21.152 1.00 96.44 171 ARG A O 1
ATOM 1348 N N . LEU A 1 172 ? 6.458 -6.763 -18.974 1.00 95.44 172 LEU A N 1
ATOM 1349 C CA . LEU A 1 172 ? 7.495 -5.735 -18.890 1.00 95.44 172 LEU A CA 1
ATOM 1350 C C . LEU A 1 172 ? 8.898 -6.325 -19.059 1.00 95.44 172 LEU A C 1
ATOM 1352 O O . LEU A 1 172 ? 9.684 -5.765 -19.816 1.00 95.44 172 LEU A O 1
ATOM 1356 N N . ASP A 1 173 ? 9.187 -7.472 -18.444 1.00 95.31 173 ASP A N 1
ATOM 1357 C CA . ASP A 1 173 ? 10.465 -8.176 -18.602 1.00 95.31 173 ASP A CA 1
ATOM 1358 C C . ASP A 1 173 ? 10.716 -8.553 -20.063 1.00 95.31 173 ASP A C 1
ATOM 1360 O O . ASP A 1 173 ? 11.819 -8.369 -20.579 1.00 95.31 173 ASP A O 1
ATOM 1364 N N . ARG A 1 174 ? 9.679 -9.023 -20.768 1.00 94.88 174 ARG A N 1
ATOM 1365 C CA . ARG A 1 174 ? 9.781 -9.327 -22.197 1.00 94.88 174 ARG A CA 1
ATOM 1366 C C . ARG A 1 174 ? 10.103 -8.081 -23.023 1.00 94.88 174 ARG A C 1
ATOM 1368 O O . ARG A 1 174 ? 10.985 -8.141 -23.874 1.00 94.88 174 ARG A O 1
ATOM 1375 N N . LEU A 1 175 ? 9.420 -6.964 -22.767 1.00 94.56 175 LEU A N 1
ATOM 1376 C CA . LEU A 1 175 ? 9.702 -5.699 -23.455 1.00 94.56 175 LEU A CA 1
ATOM 1377 C C . LEU A 1 175 ? 11.126 -5.216 -23.172 1.00 94.56 175 LEU A C 1
ATOM 1379 O O . LEU A 1 175 ? 11.839 -4.826 -24.089 1.00 94.56 175 LEU A O 1
ATOM 1383 N N . LEU A 1 176 ? 11.573 -5.304 -21.919 1.00 93.12 176 LEU A N 1
ATOM 1384 C CA . LEU A 1 176 ? 12.935 -4.945 -21.535 1.00 93.12 176 LEU A CA 1
ATOM 1385 C C . LEU A 1 176 ? 13.964 -5.826 -22.256 1.00 93.12 176 LEU A C 1
ATOM 1387 O O . LEU A 1 176 ? 14.984 -5.325 -22.729 1.00 93.12 176 LEU A O 1
ATOM 1391 N N . GLN A 1 177 ? 13.686 -7.122 -22.403 1.00 93.56 177 GLN A N 1
ATOM 1392 C CA . GLN A 1 177 ? 14.540 -8.036 -23.154 1.00 93.56 177 GLN A CA 1
ATOM 1393 C C . GLN A 1 177 ? 14.605 -7.668 -24.648 1.00 93.56 177 GLN A C 1
ATOM 1395 O O . GLN A 1 177 ? 15.696 -7.651 -25.220 1.00 93.56 177 GLN A O 1
ATOM 1400 N N . GLU A 1 178 ? 13.478 -7.319 -25.270 1.00 93.94 178 GLU A N 1
ATOM 1401 C CA . GLU A 1 178 ? 13.406 -6.868 -26.669 1.00 93.94 178 GLU A CA 1
ATOM 1402 C C . GLU A 1 178 ? 14.185 -5.552 -26.894 1.00 93.94 178 GLU A C 1
ATOM 1404 O O . GLU A 1 178 ? 15.004 -5.458 -27.816 1.00 93.94 178 GLU A O 1
ATOM 1409 N N . GLU A 1 179 ? 14.018 -4.570 -26.005 1.00 91.38 179 GLU A N 1
ATOM 1410 C CA . GLU A 1 179 ? 14.767 -3.305 -26.031 1.00 91.38 179 GLU A CA 1
ATOM 1411 C C . GLU A 1 179 ? 16.271 -3.535 -25.824 1.00 91.38 179 GLU A C 1
ATOM 1413 O O . GLU A 1 179 ? 17.104 -2.981 -26.547 1.00 91.38 179 GLU A O 1
ATOM 1418 N N . SER A 1 180 ? 16.649 -4.427 -24.903 1.00 89.62 180 SER A N 1
ATOM 1419 C CA . SER A 1 180 ? 18.055 -4.780 -24.680 1.00 89.62 180 SER A CA 1
ATOM 1420 C C . SER A 1 180 ? 18.700 -5.433 -25.911 1.00 89.62 180 SER A C 1
ATOM 1422 O O . SER A 1 180 ? 19.845 -5.118 -26.246 1.00 89.62 180 SER A O 1
ATOM 1424 N N . GLY A 1 181 ? 17.958 -6.280 -26.636 1.00 91.50 181 GLY A N 1
ATOM 1425 C CA . GLY A 1 181 ? 18.416 -6.894 -27.884 1.00 91.50 181 GLY A CA 1
ATOM 1426 C C . GLY A 1 181 ? 18.598 -5.865 -29.000 1.00 91.50 181 GLY A C 1
ATOM 1427 O O . GLY A 1 181 ? 19.605 -5.880 -29.713 1.00 91.50 181 GLY A O 1
ATOM 1428 N N . THR A 1 182 ? 17.671 -4.912 -29.102 1.00 90.44 182 THR A N 1
ATOM 1429 C CA . THR A 1 182 ? 17.766 -3.786 -30.042 1.00 90.44 182 THR A CA 1
ATOM 1430 C C . THR A 1 182 ? 18.988 -2.917 -29.742 1.00 90.44 182 THR A C 1
ATOM 1432 O O . THR A 1 182 ? 19.760 -2.580 -30.645 1.00 90.44 182 THR A O 1
ATOM 1435 N N . LEU A 1 183 ? 19.225 -2.607 -28.466 1.00 92.25 183 LEU A N 1
ATOM 1436 C CA . LEU A 1 183 ? 20.381 -1.836 -28.017 1.00 92.25 183 LEU A CA 1
ATOM 1437 C C . LEU A 1 183 ? 21.698 -2.563 -28.327 1.00 92.25 183 LEU A C 1
ATOM 1439 O O . LEU A 1 183 ? 22.642 -1.935 -28.812 1.00 92.25 183 LEU A O 1
ATOM 1443 N N . GLN A 1 184 ? 21.754 -3.882 -28.126 1.00 92.50 184 GLN A N 1
ATOM 1444 C CA . GLN A 1 184 ? 22.924 -4.693 -28.466 1.00 92.50 184 GLN A CA 1
ATOM 1445 C C . GLN A 1 184 ? 23.203 -4.701 -29.979 1.00 92.50 184 GLN A C 1
ATOM 1447 O O . GLN A 1 184 ? 24.357 -4.547 -30.382 1.00 92.50 184 GLN A O 1
ATOM 1452 N N . SER A 1 185 ? 22.170 -4.809 -30.824 1.00 93.56 185 SER A N 1
ATOM 1453 C CA . SER A 1 185 ? 22.317 -4.711 -32.286 1.00 93.56 185 SER A CA 1
ATOM 1454 C C . SER A 1 185 ? 22.879 -3.350 -32.703 1.00 93.56 185 SER A C 1
ATOM 1456 O O . SER A 1 185 ? 23.850 -3.279 -33.453 1.00 93.56 185 SER A O 1
ATOM 1458 N N . LEU A 1 186 ? 22.333 -2.257 -32.159 1.00 91.94 186 LEU A N 1
ATOM 1459 C CA . LEU A 1 186 ? 22.810 -0.902 -32.452 1.00 91.94 186 LEU A CA 1
ATOM 1460 C C . LEU A 1 186 ? 24.261 -0.674 -31.992 1.00 91.94 186 LEU A C 1
ATOM 1462 O O . LEU A 1 186 ? 25.012 0.056 -32.643 1.00 91.94 186 LEU A O 1
ATOM 1466 N N . GLN A 1 187 ? 24.680 -1.294 -30.884 1.00 92.00 187 GLN A N 1
ATOM 1467 C CA . GLN A 1 187 ? 26.076 -1.270 -30.439 1.00 92.00 187 GLN A CA 1
ATOM 1468 C C . GLN A 1 187 ? 27.002 -2.013 -31.413 1.00 92.00 187 GLN A C 1
ATOM 1470 O O . GLN A 1 187 ? 28.055 -1.479 -31.764 1.00 92.00 187 GLN A O 1
ATOM 1475 N N . GLN A 1 188 ? 26.601 -3.192 -31.897 1.00 94.56 188 GLN A N 1
ATOM 1476 C CA . GLN A 1 188 ? 27.366 -3.942 -32.901 1.00 94.56 188 GLN A CA 1
ATOM 1477 C C . GLN A 1 188 ? 27.492 -3.159 -34.215 1.00 94.56 188 GLN A C 1
ATOM 1479 O O . GLN A 1 188 ? 28.592 -3.039 -34.758 1.00 94.56 188 GLN A O 1
ATOM 1484 N N . ASP A 1 189 ? 26.402 -2.550 -34.688 1.00 92.00 189 ASP A N 1
ATOM 1485 C CA . ASP A 1 189 ? 26.408 -1.724 -35.899 1.00 92.00 189 ASP A CA 1
ATOM 1486 C C . ASP A 1 189 ? 27.345 -0.519 -35.758 1.00 92.00 189 ASP A C 1
ATOM 1488 O O . ASP A 1 189 ? 28.124 -0.212 -36.667 1.00 92.00 189 ASP A O 1
ATOM 1492 N N . LYS A 1 190 ? 27.340 0.140 -34.591 1.00 93.88 190 LYS A N 1
ATOM 1493 C CA . LYS A 1 190 ? 28.284 1.221 -34.276 1.00 93.88 190 LYS A CA 1
ATOM 1494 C C . LYS A 1 190 ? 29.737 0.742 -34.389 1.00 93.88 190 LYS A C 1
ATOM 1496 O O . LYS A 1 190 ? 30.542 1.418 -35.030 1.00 93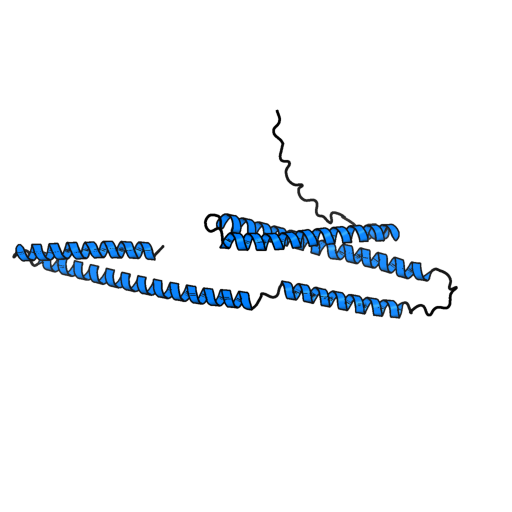.88 190 LYS A O 1
ATOM 1501 N N . GLU A 1 191 ? 30.078 -0.406 -33.802 1.00 94.56 191 GLU A N 1
ATOM 1502 C CA . GLU A 1 191 ? 31.437 -0.960 -33.871 1.00 94.56 191 GLU A CA 1
ATOM 1503 C C . GLU A 1 191 ? 31.856 -1.311 -35.303 1.00 94.56 191 GLU A C 1
ATOM 1505 O O . GLU A 1 191 ? 32.995 -1.053 -35.703 1.00 94.56 191 GLU A O 1
ATOM 1510 N N . LEU A 1 192 ? 30.950 -1.893 -36.095 1.00 93.75 192 LEU A N 1
ATOM 1511 C CA . LEU A 1 192 ? 31.204 -2.225 -37.497 1.00 93.75 192 LEU A CA 1
ATOM 1512 C C . LEU A 1 192 ? 31.456 -0.966 -38.334 1.00 93.75 192 LEU A C 1
ATOM 1514 O O . LEU A 1 192 ? 32.415 -0.932 -39.111 1.00 93.75 192 LEU A O 1
ATOM 1518 N N . LEU A 1 193 ? 30.657 0.087 -38.143 1.00 90.75 193 LEU A N 1
ATOM 1519 C CA . LEU A 1 193 ? 30.859 1.377 -38.807 1.00 90.75 193 LEU A CA 1
ATOM 1520 C C . LEU A 1 193 ? 32.185 2.033 -38.397 1.00 90.75 193 LEU A C 1
ATOM 1522 O O . LEU A 1 193 ? 32.891 2.570 -39.253 1.00 90.75 193 LEU A O 1
ATOM 1526 N N . GLU A 1 194 ? 32.567 1.962 -37.120 1.00 92.31 194 GLU A N 1
ATOM 1527 C CA . GLU A 1 194 ? 33.847 2.490 -36.629 1.00 92.31 194 GLU A CA 1
ATOM 1528 C C . GLU A 1 194 ? 35.045 1.721 -37.217 1.00 92.31 194 GLU A C 1
ATOM 1530 O O . GLU A 1 194 ? 36.007 2.345 -37.681 1.00 92.31 194 GLU A O 1
ATOM 1535 N N . LYS A 1 195 ? 34.962 0.386 -37.316 1.00 93.19 195 LYS A N 1
ATOM 1536 C CA . LYS A 1 195 ? 35.968 -0.452 -37.999 1.00 93.19 195 LYS A CA 1
ATOM 1537 C C . LYS A 1 195 ? 36.058 -0.132 -39.495 1.00 93.19 195 LYS A C 1
ATOM 1539 O O . LYS A 1 195 ? 37.162 0.024 -40.024 1.00 93.19 195 LYS A O 1
ATOM 1544 N N . ALA A 1 196 ? 34.922 0.022 -40.180 1.00 90.56 196 ALA A N 1
ATOM 1545 C CA . ALA A 1 196 ? 34.872 0.375 -41.600 1.00 90.56 196 ALA A CA 1
ATOM 1546 C C . ALA A 1 196 ? 35.471 1.767 -41.873 1.00 90.56 196 ALA A C 1
ATOM 1548 O O . ALA A 1 196 ? 36.247 1.936 -42.818 1.00 90.56 196 ALA A O 1
ATOM 1549 N N . LEU A 1 197 ? 35.181 2.750 -41.014 1.00 88.31 197 LEU A N 1
ATOM 1550 C CA . LEU A 1 197 ? 35.789 4.081 -41.064 1.00 88.31 197 LEU A CA 1
ATOM 1551 C C . LEU A 1 197 ? 37.302 4.032 -40.824 1.00 88.31 197 LEU A C 1
ATOM 1553 O O . LEU A 1 197 ? 38.050 4.688 -41.552 1.00 88.31 197 LEU A O 1
ATOM 1557 N N . GLY A 1 198 ? 37.769 3.233 -39.859 1.00 88.44 198 GLY A N 1
ATOM 1558 C CA . GLY A 1 198 ? 39.197 2.983 -39.640 1.00 88.44 198 GLY A CA 1
ATOM 1559 C C . GLY A 1 198 ? 39.883 2.413 -40.887 1.00 88.44 198 GLY A C 1
ATOM 1560 O O . GLY A 1 198 ? 40.891 2.951 -41.348 1.00 88.44 198 GLY A O 1
ATOM 1561 N N . GLY A 1 199 ? 39.281 1.394 -41.509 1.00 89.12 199 GLY A N 1
ATOM 1562 C CA . GLY A 1 199 ? 39.778 0.792 -42.750 1.00 89.12 199 GLY A CA 1
ATOM 1563 C C . GLY A 1 199 ? 39.812 1.763 -43.937 1.00 89.12 199 GLY A C 1
ATOM 1564 O O . GLY A 1 199 ? 40.784 1.782 -44.695 1.00 89.12 199 GLY A O 1
ATOM 1565 N N . LEU A 1 200 ? 38.792 2.614 -44.094 1.00 86.44 200 LEU A N 1
ATOM 1566 C CA . LEU A 1 200 ? 38.763 3.650 -45.134 1.00 86.44 200 LEU A CA 1
ATOM 1567 C C . LEU A 1 200 ? 39.821 4.734 -44.916 1.00 86.44 200 LEU A C 1
ATOM 1569 O O . LEU A 1 200 ? 40.429 5.181 -45.886 1.00 86.44 200 LEU A O 1
ATOM 1573 N N . ARG A 1 201 ? 40.090 5.129 -43.665 1.00 85.44 201 ARG A N 1
ATOM 1574 C CA . ARG A 1 201 ? 41.159 6.089 -43.340 1.00 85.44 201 ARG A CA 1
ATOM 1575 C C . ARG A 1 201 ? 42.538 5.551 -43.728 1.00 85.44 201 ARG A C 1
ATOM 1577 O O . ARG A 1 201 ? 43.321 6.295 -44.316 1.00 85.44 201 ARG A O 1
ATOM 1584 N N . HIS A 1 202 ? 42.807 4.264 -43.496 1.00 83.94 202 HIS A N 1
ATOM 1585 C CA . HIS A 1 202 ? 44.043 3.617 -43.954 1.00 83.94 202 HIS A CA 1
ATOM 1586 C C . HIS A 1 202 ? 44.147 3.565 -45.487 1.00 83.94 202 HIS A C 1
ATOM 1588 O O . HIS A 1 202 ? 45.186 3.919 -46.047 1.00 83.94 202 HIS A O 1
ATOM 1594 N N . LYS A 1 203 ? 43.059 3.211 -46.187 1.00 83.19 203 LYS A N 1
ATOM 1595 C CA . LYS A 1 203 ? 43.015 3.220 -47.664 1.00 83.19 203 LYS A CA 1
ATOM 1596 C C . LYS A 1 203 ? 43.224 4.623 -48.244 1.00 83.19 203 LYS A C 1
ATOM 1598 O O . LYS A 1 203 ? 43.942 4.777 -49.227 1.00 83.19 203 LYS A O 1
ATOM 1603 N N . LEU A 1 204 ? 42.662 5.654 -47.612 1.00 80.62 204 LEU A N 1
ATOM 1604 C CA . LEU A 1 204 ? 42.829 7.052 -48.019 1.00 80.62 204 LEU A CA 1
ATOM 1605 C C . LEU A 1 204 ? 44.273 7.552 -47.827 1.00 80.62 204 LEU A C 1
ATOM 1607 O O . LEU A 1 204 ? 44.750 8.351 -48.631 1.00 80.62 204 LEU A O 1
ATOM 1611 N N . GLN A 1 205 ? 44.983 7.076 -46.798 1.00 79.50 205 GLN A N 1
ATOM 1612 C CA . GLN A 1 205 ? 46.404 7.383 -46.592 1.00 79.50 205 GLN A CA 1
ATOM 1613 C C . GLN A 1 205 ? 47.308 6.720 -47.646 1.00 79.50 205 GLN A C 1
ATOM 1615 O O . GLN A 1 205 ? 48.258 7.358 -48.098 1.00 79.50 205 GLN A O 1
ATOM 1620 N N . GLY A 1 206 ? 46.992 5.491 -48.075 1.00 73.88 206 GLY A N 1
ATOM 1621 C CA . GLY A 1 206 ? 47.717 4.786 -49.144 1.00 73.88 206 GLY A CA 1
ATOM 1622 C C . GLY A 1 206 ? 47.394 5.280 -50.563 1.00 73.88 206 GLY A C 1
ATOM 1623 O O . GLY A 1 206 ? 48.261 5.290 -51.431 1.00 73.88 206 GLY A O 1
ATOM 1624 N N . SER A 1 207 ? 46.173 5.766 -50.800 1.00 64.88 207 SER A N 1
ATOM 1625 C CA . SER A 1 207 ? 45.663 6.207 -52.111 1.00 64.88 207 SER A CA 1
ATOM 1626 C C . SER A 1 207 ? 45.978 7.679 -52.441 1.00 64.88 207 SER A C 1
ATOM 1628 O O . SER A 1 207 ? 45.180 8.362 -53.086 1.00 64.88 207 SER A O 1
ATOM 1630 N N . ARG A 1 208 ? 47.134 8.208 -52.010 1.00 62.78 208 ARG A N 1
ATOM 1631 C CA . ARG A 1 208 ? 47.558 9.595 -52.318 1.00 62.78 208 ARG A CA 1
ATOM 1632 C C . ARG A 1 208 ? 47.893 9.828 -53.799 1.00 62.78 208 ARG A C 1
ATOM 1634 O O . ARG A 1 208 ? 47.921 10.977 -54.223 1.00 62.78 208 ARG A O 1
ATOM 1641 N N . ALA A 1 209 ? 48.122 8.763 -54.570 1.00 61.06 209 ALA A N 1
ATOM 1642 C CA . ALA A 1 209 ? 48.527 8.833 -55.975 1.00 61.06 209 ALA A CA 1
ATOM 1643 C C . ALA A 1 209 ? 47.360 8.996 -56.973 1.00 61.06 209 ALA A C 1
ATOM 1645 O O . ALA A 1 209 ? 47.593 9.438 -58.093 1.00 61.06 209 ALA A O 1
ATOM 1646 N N . ASN A 1 210 ? 46.116 8.674 -56.586 1.00 76.75 210 ASN A N 1
ATOM 1647 C CA . ASN A 1 210 ? 44.952 8.743 -57.477 1.00 76.75 210 ASN A CA 1
ATOM 1648 C C . ASN A 1 210 ? 43.847 9.658 -56.897 1.00 76.75 210 ASN A C 1
ATOM 1650 O O . ASN A 1 210 ? 43.122 9.250 -55.980 1.00 76.75 210 ASN A O 1
ATOM 1654 N N . PRO A 1 211 ? 43.687 10.896 -57.408 1.00 74.12 211 PRO A N 1
ATOM 1655 C CA . PRO A 1 211 ? 42.752 11.874 -56.847 1.00 74.12 211 PRO A CA 1
ATOM 1656 C C . PRO A 1 211 ? 41.281 11.448 -56.978 1.00 74.12 211 PRO A C 1
ATOM 1658 O O . PRO A 1 211 ? 40.486 11.726 -56.080 1.00 74.12 211 PRO A O 1
ATOM 1661 N N . ALA A 1 212 ? 40.919 10.714 -58.036 1.00 79.50 212 ALA A N 1
ATOM 1662 C CA . ALA A 1 212 ? 39.550 10.243 -58.254 1.00 79.50 212 ALA A CA 1
ATOM 1663 C C . ALA A 1 212 ? 39.131 9.156 -57.245 1.00 79.50 212 ALA A C 1
ATOM 1665 O O . ALA A 1 212 ? 37.992 9.141 -56.770 1.00 79.50 212 ALA A O 1
ATOM 1666 N N . GLU A 1 213 ? 40.048 8.260 -56.874 1.00 78.31 213 GLU A N 1
ATOM 1667 C CA . GLU A 1 213 ? 39.812 7.242 -55.841 1.00 78.31 213 GLU A CA 1
ATOM 1668 C C . GLU A 1 213 ? 39.764 7.859 -54.442 1.00 78.31 213 GLU A C 1
ATOM 1670 O O . GLU A 1 213 ? 38.875 7.533 -53.652 1.00 78.31 213 GLU A O 1
ATOM 1675 N N . ALA A 1 214 ? 40.637 8.830 -54.159 1.00 78.06 214 ALA A N 1
ATOM 1676 C CA . ALA A 1 214 ? 40.609 9.576 -52.906 1.00 78.06 214 ALA A CA 1
ATOM 1677 C C . ALA A 1 214 ? 39.278 10.325 -52.700 1.00 78.06 214 ALA A C 1
ATOM 1679 O O . ALA A 1 214 ? 38.742 10.350 -51.589 1.00 78.06 214 ALA A O 1
ATOM 1680 N N . GLU A 1 215 ? 38.694 10.907 -53.753 1.00 82.44 215 GLU A N 1
ATOM 1681 C CA . GLU A 1 215 ? 37.363 11.517 -53.668 1.00 82.44 215 GLU A CA 1
ATOM 1682 C C . GLU A 1 215 ? 36.243 10.504 -53.405 1.00 82.44 215 GLU A C 1
ATOM 1684 O O . GLU A 1 215 ? 35.338 10.787 -52.613 1.00 82.44 215 GLU A O 1
ATOM 1689 N N . ARG A 1 216 ? 36.298 9.314 -54.018 1.00 84.00 216 ARG A N 1
ATOM 1690 C CA . ARG A 1 216 ? 35.322 8.238 -53.769 1.00 84.00 216 ARG A CA 1
ATOM 1691 C C . ARG A 1 216 ? 35.372 7.765 -52.316 1.00 84.00 216 ARG A C 1
ATOM 1693 O O . ARG A 1 216 ? 34.322 7.693 -51.674 1.00 84.00 216 ARG A O 1
ATOM 1700 N N . TYR A 1 217 ? 36.567 7.548 -51.765 1.00 84.44 217 TYR A N 1
ATOM 1701 C CA . TYR A 1 217 ? 36.737 7.186 -50.354 1.00 84.44 217 TYR A CA 1
ATOM 1702 C C . TYR A 1 217 ? 36.259 8.290 -49.401 1.00 84.44 217 TYR A C 1
ATOM 1704 O O . TYR A 1 217 ? 35.613 7.990 -48.399 1.00 84.44 217 TYR A O 1
ATOM 1712 N N . ARG A 1 218 ? 36.464 9.573 -49.734 1.00 84.31 218 ARG A N 1
ATOM 1713 C CA . ARG A 1 218 ? 35.915 10.699 -48.950 1.00 84.31 218 ARG A CA 1
ATOM 1714 C C . ARG A 1 218 ? 34.387 10.767 -48.977 1.00 84.31 218 ARG A C 1
ATOM 1716 O O . ARG A 1 218 ? 33.785 11.155 -47.978 1.00 84.31 218 ARG A O 1
ATOM 1723 N N . LYS A 1 219 ? 33.745 10.425 -50.100 1.00 87.56 219 LYS A N 1
ATOM 1724 C CA . LYS A 1 219 ? 32.274 10.340 -50.184 1.00 87.56 219 LYS A CA 1
ATOM 1725 C C . LYS A 1 219 ? 31.743 9.189 -49.324 1.00 87.56 219 LYS A C 1
ATOM 1727 O O . LYS A 1 219 ? 30.804 9.397 -48.562 1.00 87.56 219 LYS A O 1
ATOM 1732 N N . GLN A 1 220 ? 32.383 8.020 -49.385 1.00 87.06 220 GLN A N 1
ATOM 1733 C CA . GLN A 1 220 ? 32.038 6.867 -48.542 1.00 87.06 220 GLN A CA 1
ATOM 1734 C C . GLN A 1 220 ? 32.239 7.157 -47.048 1.00 87.06 220 GLN A C 1
ATOM 1736 O O . GLN A 1 220 ? 31.373 6.823 -46.244 1.00 87.06 220 GLN A O 1
ATOM 1741 N N . GLN A 1 221 ? 33.319 7.851 -46.678 1.00 88.31 221 GLN A N 1
ATOM 1742 C CA . GLN A 1 221 ? 33.567 8.272 -45.299 1.00 88.31 221 GLN A CA 1
ATOM 1743 C C . GLN A 1 221 ? 32.429 9.147 -44.750 1.00 88.31 221 GLN A C 1
ATOM 1745 O O . GLN A 1 221 ? 31.911 8.861 -43.675 1.00 88.31 221 GLN A O 1
ATOM 1750 N N . ARG A 1 222 ? 31.988 10.165 -45.504 1.00 89.56 222 ARG A N 1
ATOM 1751 C CA . ARG A 1 222 ? 30.891 11.056 -45.081 1.00 89.56 222 ARG A CA 1
ATOM 1752 C C . ARG A 1 222 ? 29.566 10.319 -44.875 1.00 89.56 222 ARG A C 1
ATOM 1754 O O . ARG A 1 222 ? 28.815 10.668 -43.970 1.00 89.56 222 ARG A O 1
ATOM 1761 N N . LEU A 1 223 ? 29.268 9.318 -45.707 1.00 90.50 223 LEU A N 1
ATOM 1762 C CA . LEU A 1 223 ? 28.055 8.506 -45.563 1.00 90.50 223 LEU A CA 1
ATOM 1763 C C . LEU A 1 223 ? 28.096 7.669 -44.280 1.00 90.50 223 LEU A C 1
ATOM 1765 O O . LEU A 1 223 ? 27.137 7.683 -43.514 1.00 90.50 223 LEU A O 1
ATOM 1769 N N . LEU A 1 224 ? 29.221 7.008 -44.004 1.00 89.31 224 LEU A N 1
ATOM 1770 C CA . LEU A 1 224 ? 29.386 6.203 -42.791 1.00 89.31 224 LEU A CA 1
ATOM 1771 C C . LEU A 1 224 ? 29.401 7.062 -41.518 1.00 89.31 224 LEU A C 1
ATOM 1773 O O . LEU A 1 224 ? 28.827 6.666 -40.511 1.00 89.31 224 LEU A O 1
ATOM 1777 N N . GLU A 1 225 ? 29.994 8.258 -41.557 1.00 90.38 225 GLU A N 1
ATOM 1778 C CA . GLU A 1 225 ? 29.950 9.218 -40.442 1.00 90.38 225 GLU A CA 1
ATOM 1779 C C . GLU A 1 225 ? 28.518 9.707 -40.154 1.00 90.38 225 GLU A C 1
ATOM 1781 O O . GLU A 1 225 ? 28.157 9.903 -38.991 1.00 90.38 225 GLU A O 1
ATOM 1786 N N . LYS A 1 226 ? 27.684 9.857 -41.192 1.00 92.44 226 LYS A N 1
ATOM 1787 C CA . LYS A 1 226 ? 26.266 10.222 -41.056 1.00 92.44 226 LYS A CA 1
ATOM 1788 C C . LYS A 1 226 ? 25.427 9.092 -40.449 1.00 92.44 226 LYS A C 1
ATOM 1790 O O . LYS A 1 226 ? 24.591 9.356 -39.591 1.00 92.44 226 LYS A O 1
ATOM 1795 N N . GLU A 1 227 ? 25.649 7.843 -40.852 1.00 90.62 227 GLU A N 1
ATOM 1796 C CA . GLU A 1 227 ? 24.954 6.710 -40.224 1.00 90.62 227 GLU A CA 1
ATOM 1797 C C . GLU A 1 227 ? 25.443 6.476 -38.787 1.00 90.62 227 GLU A C 1
ATOM 1799 O O . GLU A 1 227 ? 24.642 6.208 -37.895 1.00 90.62 227 GLU A O 1
ATOM 1804 N N . LEU A 1 228 ? 26.731 6.692 -38.505 1.00 89.31 228 LEU A N 1
ATOM 1805 C CA . LEU A 1 228 ? 27.273 6.589 -37.150 1.00 89.31 228 LEU A CA 1
ATOM 1806 C C . LEU A 1 228 ? 26.664 7.633 -36.201 1.00 89.31 228 LEU A C 1
ATOM 1808 O O . LEU A 1 228 ? 26.358 7.319 -35.049 1.00 89.31 228 LEU A O 1
ATOM 1812 N N . SER A 1 229 ? 26.476 8.875 -36.657 1.00 89.56 229 SER A N 1
ATOM 1813 C CA . SER A 1 229 ? 25.831 9.913 -35.844 1.00 89.56 229 SER A CA 1
ATOM 1814 C C . SER A 1 229 ? 24.358 9.596 -35.579 1.00 89.56 229 SER A C 1
ATOM 1816 O O . SER A 1 229 ? 23.890 9.777 -34.453 1.00 89.56 229 SER A O 1
ATOM 1818 N N . ARG A 1 230 ? 23.654 9.029 -36.565 1.00 92.38 230 ARG A N 1
ATOM 1819 C CA . ARG A 1 230 ? 22.284 8.526 -36.410 1.00 92.38 230 ARG A CA 1
ATOM 1820 C C . ARG A 1 230 ? 22.200 7.386 -35.391 1.00 92.38 230 ARG A C 1
ATOM 1822 O O . ARG A 1 230 ? 21.346 7.439 -34.512 1.00 92.38 230 ARG A O 1
ATOM 1829 N N . ILE A 1 231 ? 23.089 6.393 -35.454 1.00 90.12 231 ILE A N 1
ATOM 1830 C CA . ILE A 1 231 ? 23.109 5.279 -34.489 1.00 90.12 231 ILE A CA 1
ATOM 1831 C C . ILE A 1 231 ? 23.425 5.776 -33.075 1.00 90.12 231 ILE A C 1
ATOM 1833 O O . ILE A 1 231 ? 22.786 5.351 -32.118 1.00 90.12 231 ILE A O 1
ATOM 1837 N N . ARG A 1 232 ? 24.351 6.731 -32.923 1.00 89.44 232 ARG A N 1
ATOM 1838 C CA . ARG A 1 232 ? 24.638 7.360 -31.620 1.00 89.44 232 ARG A CA 1
ATOM 1839 C C . ARG A 1 232 ? 23.420 8.084 -31.042 1.00 89.44 232 ARG A C 1
ATOM 1841 O O . ARG A 1 232 ? 23.199 8.007 -29.838 1.00 89.44 232 ARG A O 1
ATOM 1848 N N . LEU A 1 233 ? 22.627 8.748 -31.885 1.00 90.25 233 LEU A N 1
ATOM 1849 C CA . LEU A 1 233 ? 21.379 9.389 -31.467 1.00 90.25 233 LEU A CA 1
ATOM 1850 C C . LEU A 1 233 ? 20.336 8.355 -31.019 1.00 90.25 233 LEU A C 1
ATOM 1852 O O . LEU A 1 233 ? 19.730 8.527 -29.965 1.00 90.25 233 LEU A O 1
ATOM 1856 N N . LEU A 1 234 ? 20.163 7.270 -31.781 1.00 88.69 234 LEU A N 1
ATOM 1857 C CA . LEU A 1 234 ? 19.252 6.180 -31.423 1.00 88.69 234 LEU A CA 1
ATOM 1858 C C . LEU A 1 234 ? 19.672 5.500 -30.114 1.00 88.69 234 LEU A C 1
ATOM 1860 O O . LEU A 1 234 ? 18.825 5.266 -29.261 1.00 88.69 234 LEU A O 1
ATOM 1864 N N . LEU A 1 235 ? 20.966 5.254 -29.901 1.00 87.88 235 LEU A N 1
ATOM 1865 C CA . LEU A 1 235 ? 21.479 4.699 -28.644 1.00 87.88 235 LEU A CA 1
ATOM 1866 C C . LEU A 1 235 ? 21.225 5.629 -27.452 1.00 87.88 235 LEU A C 1
ATOM 1868 O O . LEU A 1 235 ? 20.802 5.160 -26.404 1.00 87.88 235 LEU A O 1
ATOM 1872 N N . ALA A 1 236 ? 21.425 6.940 -27.615 1.00 86.38 236 ALA A N 1
ATOM 1873 C CA . ALA A 1 236 ? 21.153 7.918 -26.559 1.00 86.38 236 ALA A CA 1
ATOM 1874 C C . ALA A 1 236 ? 19.656 8.057 -26.231 1.00 86.38 236 ALA A C 1
ATOM 1876 O O . ALA A 1 236 ? 19.305 8.483 -25.131 1.00 86.38 236 ALA A O 1
ATOM 1877 N N . HIS A 1 237 ? 18.782 7.742 -27.189 1.00 83.44 237 HIS A N 1
ATOM 1878 C CA . HIS A 1 237 ? 17.340 7.692 -26.972 1.00 83.44 237 HIS A CA 1
ATOM 1879 C C . HIS A 1 237 ? 16.912 6.392 -26.276 1.00 83.44 237 HIS A C 1
ATOM 1881 O O . HIS A 1 237 ? 16.064 6.441 -25.400 1.00 83.44 237 HIS A O 1
ATOM 1887 N N . ASN A 1 238 ? 17.511 5.252 -26.632 1.00 78.44 238 ASN A N 1
ATOM 1888 C CA . ASN A 1 238 ? 17.191 3.944 -26.043 1.00 78.44 238 ASN A CA 1
ATOM 1889 C C . ASN A 1 238 ? 17.843 3.707 -24.666 1.00 78.44 238 ASN A C 1
ATOM 1891 O O . ASN A 1 238 ? 17.491 2.757 -23.980 1.00 78.44 238 ASN A O 1
ATOM 1895 N N . SER A 1 239 ? 18.805 4.538 -24.253 1.00 72.38 239 SER A N 1
ATOM 1896 C CA . SER A 1 239 ? 19.484 4.415 -22.954 1.00 72.38 239 SER A CA 1
ATOM 1897 C C . SER A 1 239 ? 18.899 5.298 -21.841 1.00 72.38 239 SER A C 1
ATOM 1899 O O . SER A 1 239 ? 19.543 5.434 -20.800 1.00 72.38 239 SER A O 1
ATOM 1901 N N . LYS A 1 240 ? 17.782 5.991 -22.084 1.00 58.38 240 LYS A N 1
ATOM 1902 C CA . LYS A 1 240 ? 17.106 6.882 -21.126 1.00 58.38 240 LYS A CA 1
ATOM 1903 C C . LYS A 1 240 ? 15.831 6.238 -20.615 1.00 58.38 240 LYS A C 1
ATOM 1905 O O . LYS A 1 240 ? 15.550 6.444 -19.417 1.00 58.38 240 LYS A O 1
#

Radius of gyration: 38.14 Å; chains: 1; bounding box: 90×66×106 Å

InterPro domains:
  IPR057971 Pleckstrin homology domain-containing family A member 4-7, TBCA domain [PF25541] (157-240)

Sequence (240 aa):
ARGGGGGPPPSGNSPWNLNMSAGELLGHTHEELVLLLIQLRRQSAGVCKAMEMCHVEIEAQARLAELDTPRRLEHLQKLEDLKKHLLDLEKQYEKGKPLVNLVDNMVKLGSLYRGGGAPLQSGGEVPSVRERLEFNQKVQEQRLLAQEKRDWDRLSPDQGQLQAKVQELYRLDRLLQEESGTLQSLQQDKELLEKALGGLRHKLQGSRANPAEAERYRKQQRLLEKELSRIRLLLAHNSK

Foldseek 3Di:
DDDDDDDDDDPDPLLPPCPPDPVNLVVDDLVRLVVVLVSLVVSLVVLVVVLVVLVVVLVVLVVCLVVVVVCVVVSVVVSVVSVVVNVVSVVSSVVSVVVSVVSVVVNVVVCLVVVPPDPDDDDDCDDDPVVVVVVVVVVVVVVVVVVVVVVCVVPPPDPVVVVVVVVVVVVVVVVVVVLVVVLVVLVVLLVVLVVVLVVLVVVLVVPPPDVVVNVVSVVVNVVSVVVNVVSVVVNVVSVD

Secondary structure (DSSP, 8-state):
------PPP-----TT-----HHHHHHS-HHHHHHHHHHHHHHHHHHHHHHHHHHHHHHHHHHHHHH-GGGHHHHHHHHHHHHHHHHHHHHHHHHHHHHHHHHHHHHHHHHHHHTT-S---S---PPPHHHHHHHHHHHHHHHHHHHHHHHHHHHS--HHHHHHHHHHHHHHHHHHHHHHHHHHHHHHHHHHHHHHHHHHHHHHHH-TT-HHHHHHHHHHHHHHHHHHHHHHHHHHHHT-